Protein 2W57 (pdb70)

CATH classification: 1.10.10.10 (+1 more: 3.30.1490.190)

B-factor: mean 30.3, std 8.87, range [10.89, 87.66]

InterPro domains:
  IPR002481 Ferric-uptake regulator [PF01475] (11-130)
  IPR002481 Ferric-uptake regulator [PTHR33202] (2-142)
  IPR002481 Ferric-uptake regulator [cd07153] (18-133)
  IPR036388 Winged helix-like DNA-binding domain superfamily [G3DSA:1.10.10.10] (1-83)
  IPR036390 Winged helix DNA-binding domain superfamily [SSF46785] (5-134)
  IPR043135 Ferric-uptake regulator, C-terminal domain [G3DSA:3.30.1490.190] (86-134)

Solvent-accessible surface area: 14225 Å² total; per-residue (Å²): 144,40,53,93,49,0,112,113,29,73,26,157,44,43,111,41,23,37,55,0,4,98,2,4,88,51,120,120,1,93,26,4,2,0,68,53,0,67,116,69,2,80,127,96,62,42,157,21,36,60,82,34,0,71,118,0,0,63,46,0,46,127,33,46,21,4,54,63,25,65,12,85,68,66,84,15,4,0,11,60,51,92,182,148,88,37,3,6,0,11,6,71,82,76,59,88,30,30,63,18,66,20,119,64,1,40,95,52,1,126,81,5,2,74,148,68,146,12,126,49,73,63,24,25,2,16,0,7,0,113,69,148,31,65,84,44,0,118,112,28,69,30,169,49,47,125,39,26,35,49,0,4,86,1,5,88,61,116,129,6,95,31,10,3,2,67,64,0,64,130,53,0,82,123,99,61,44,173,19,38,66,78,33,0,94,124,0,1,68,51,0,34,129,36,46,25,3,54,57,10,57,14,77,86,69,99,22,6,3,12,49,49,100,185,142,78,29,2,6,0,10,5,79,78,86,37,109,23,48,71,11,78,16,127,67,0,35,90,66,2,136,73,10,2,64,143,78,123,3,138,55,66,59,39,20,0,18,0,8,0,121,70

Secondary structure (DSSP, 8-state):
-HHHHHHHTTPPP-HHHHHHHHHHTSGGGSSEEHHHHHHHHHHTT----HHHHHHHHHHHHHTTSEEEEE-GGG-EEEEE--SS--EEEEETTT--EEEE--HHHHHHHHHHHHHTT-EEEEEEEEEEEE-/-HHHHHHHTT----HHHHHHHHHHTSGGGSSEEHHHHHHHHHHTT----HHHHHHHHHHHHHTTSEEEEEETTTEEEEEE--SS--EEEEETTT--EEEE--HHHHHHHHHHHHHTT-EEEEEEEEEEEE-

Radius of gyration: 20.44 Å; Cα contacts (8 Å, |Δi|>4): 378; chains: 2; bounding box: 47×42×58 Å

Structure (mmCIF, N/CA/C/O backbone):
data_2W57
#
_entry.id   2W57
#
_cell.length_a   88.880
_cell.length_b   88.880
_cell.length_c   85.070
_cell.angle_alpha   90.00
_cell.angle_beta   90.00
_cell.angle_gamma   90.00
#
_symmetry.space_group_name_H-M   'P 43 21 2'
#
loop_
_entity.id
_entity.type
_entity.pdbx_description
1 polymer 'FERRIC UPTAKE REGULATION PROTEIN'
2 non-polymer 'ZINC ION'
3 water water
#
loop_
_atom_site.group_PDB
_atom_site.id
_atom_site.type_symbol
_atom_site.label_atom_id
_atom_site.label_alt_id
_atom_site.label_comp_id
_atom_site.label_asym_id
_atom_site.label_entity_id
_atom_site.label_seq_id
_atom_site.pdbx_PDB_ins_code
_atom_site.Cartn_x
_atom_site.Cartn_y
_atom_site.Cartn_z
_atom_site.occupancy
_atom_site.B_iso_or_equiv
_atom_site.auth_seq_id
_atom_site.auth_comp_id
_atom_site.auth_asym_id
_atom_site.auth_atom_id
_atom_site.pdbx_PDB_model_num
ATOM 1 N N . ASP A 1 3 ? -30.609 -12.345 -18.542 1.00 43.16 3 ASP A N 1
ATOM 2 C CA . ASP A 1 3 ? -32.072 -12.209 -18.276 1.00 43.31 3 ASP A CA 1
ATOM 3 C C . ASP A 1 3 ? -32.365 -11.805 -16.827 1.00 42.74 3 ASP A C 1
ATOM 4 O O . ASP A 1 3 ? -31.717 -12.298 -15.898 1.00 42.94 3 ASP A O 1
ATOM 9 N N . ASN A 1 4 ? -33.352 -10.924 -16.645 1.00 41.96 4 ASN A N 1
ATOM 10 C CA . ASN A 1 4 ? -33.796 -10.487 -15.314 1.00 41.07 4 ASN A CA 1
ATOM 11 C C . ASN A 1 4 ? -34.565 -11.543 -14.503 1.00 41.06 4 ASN A C 1
ATOM 12 O O . ASN A 1 4 ? -34.621 -11.457 -13.269 1.00 41.38 4 ASN A O 1
ATOM 17 N N . ASN A 1 5 ? -35.168 -12.518 -15.188 1.00 40.46 5 ASN A N 1
ATOM 18 C CA . ASN A 1 5 ? -35.775 -13.667 -14.522 1.00 40.07 5 ASN A CA 1
ATOM 19 C C . ASN A 1 5 ? -34.721 -14.553 -13.887 1.00 39.96 5 ASN A C 1
ATOM 20 O O . ASN A 1 5 ? -34.877 -15.010 -12.762 1.00 40.07 5 ASN A O 1
ATOM 25 N N . GLN A 1 6 ? -33.644 -14.797 -14.624 1.00 39.85 6 GLN A N 1
ATOM 26 C CA . GLN A 1 6 ? -32.591 -15.688 -14.168 1.00 39.70 6 GLN A CA 1
ATOM 27 C C . GLN A 1 6 ? -31.896 -15.138 -12.920 1.00 39.28 6 GLN A C 1
ATOM 28 O O . GLN A 1 6 ? -31.688 -15.866 -11.942 1.00 39.55 6 GLN A O 1
ATOM 34 N N . ALA A 1 7 ? -31.554 -13.851 -12.955 1.00 38.33 7 ALA A N 1
ATOM 35 C CA . ALA A 1 7 ? -30.950 -13.177 -11.813 1.00 37.13 7 ALA A CA 1
ATOM 36 C C . ALA A 1 7 ? -31.792 -13.341 -10.548 1.00 36.62 7 ALA A C 1
ATOM 37 O O . ALA A 1 7 ? -31.248 -13.670 -9.492 1.00 36.41 7 ALA A O 1
ATOM 39 N N . LEU A 1 8 ? -33.110 -13.134 -10.660 1.00 35.80 8 LEU A N 1
ATOM 40 C CA . LEU A 1 8 ? -34.014 -13.308 -9.513 1.00 35.13 8 LEU A CA 1
ATOM 41 C C . LEU A 1 8 ? -33.994 -14.742 -9.014 1.00 34.95 8 LEU A C 1
ATOM 42 O O . LEU A 1 8 ? -33.792 -14.981 -7.822 1.00 34.72 8 LEU A O 1
ATOM 47 N N . LYS A 1 9 ? -34.195 -15.687 -9.930 1.00 34.82 9 LYS A N 1
ATOM 48 C CA . LYS A 1 9 ? -34.249 -17.104 -9.578 1.00 34.85 9 LYS A CA 1
ATOM 49 C C . LYS A 1 9 ? -32.913 -17.568 -9.017 1.00 34.74 9 LYS A C 1
ATOM 50 O O . LYS A 1 9 ? -32.872 -18.336 -8.052 1.00 34.71 9 LYS A O 1
ATOM 56 N N . ASP A 1 10 ? -31.823 -17.064 -9.593 1.00 34.42 10 ASP A N 1
ATOM 57 C CA . ASP A 1 10 ? -30.489 -17.439 -9.144 1.00 34.08 10 ASP A CA 1
ATOM 58 C C . ASP A 1 10 ? -30.092 -16.852 -7.791 1.00 33.64 10 ASP A C 1
ATOM 59 O O . ASP A 1 10 ? -29.082 -17.252 -7.222 1.00 33.95 10 ASP A O 1
ATOM 64 N N . ALA A 1 11 ? -30.895 -15.922 -7.276 1.00 32.90 11 ALA A N 1
ATOM 65 C CA . ALA A 1 11 ? -30.710 -15.391 -5.927 1.00 31.90 11 ALA A CA 1
ATOM 66 C C . ALA A 1 11 ? -31.670 -16.050 -4.926 1.00 31.34 11 ALA A C 1
ATOM 67 O O . ALA A 1 11 ? -31.798 -15.607 -3.780 1.00 31.08 11 ALA A O 1
ATOM 69 N N . GLY A 1 12 ? -32.338 -17.116 -5.359 1.00 30.89 12 GLY A N 1
ATOM 70 C CA . GLY A 1 12 ? -33.284 -17.838 -4.500 1.00 30.40 12 GLY A CA 1
ATOM 71 C C . GLY A 1 12 ? -34.631 -17.142 -4.398 1.00 30.24 12 GLY A C 1
ATOM 72 O O . GLY A 1 12 ? -35.490 -17.534 -3.603 1.00 30.42 12 GLY A O 1
ATOM 73 N N . LEU A 1 13 ? -34.822 -16.104 -5.208 1.00 29.80 13 LEU A N 1
ATOM 74 C CA . LEU A 1 13 ? -36.028 -15.301 -5.143 1.00 29.32 13 LEU A CA 1
ATOM 75 C C . LEU A 1 13 ? -36.990 -15.640 -6.253 1.00 28.94 13 LEU A C 1
ATOM 76 O O . LEU A 1 13 ? -36.641 -15.548 -7.423 1.00 29.00 13 LEU A O 1
ATOM 81 N N . LYS A 1 14 ? -38.206 -16.018 -5.869 1.00 28.62 14 LYS A N 1
ATOM 82 C CA . LYS A 1 14 ? -39.316 -16.228 -6.806 1.00 28.73 14 LYS A CA 1
ATOM 83 C C . LYS A 1 14 ? -39.541 -15.001 -7.701 1.00 27.16 14 LYS A C 1
ATOM 84 O O . LYS A 1 14 ? -39.433 -13.860 -7.241 1.00 26.83 14 LYS A O 1
A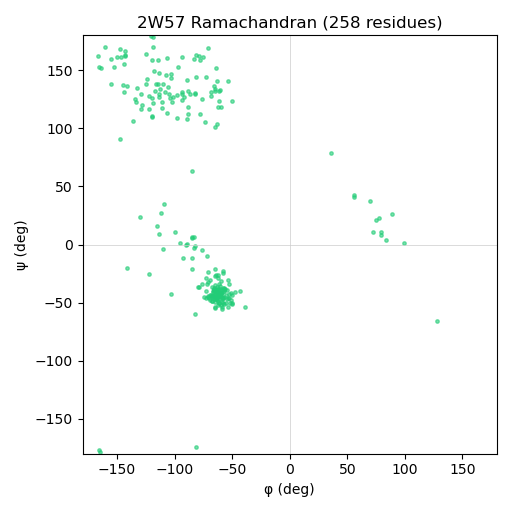TOM 90 N N . VAL A 1 15 ? -39.838 -15.241 -8.975 1.00 26.18 15 VAL A N 1
ATOM 91 C CA . VAL A 1 15 ? -40.114 -14.156 -9.929 1.00 25.12 15 VAL A CA 1
ATOM 92 C C . VAL A 1 15 ? -41.522 -13.568 -9.730 1.00 25.08 15 VAL A C 1
ATOM 93 O O . VAL A 1 15 ? -42.513 -14.305 -9.726 1.00 24.79 15 VAL A O 1
ATOM 97 N N . THR A 1 16 ? -41.594 -12.246 -9.533 1.00 24.56 16 THR A N 1
ATOM 98 C CA . THR A 1 16 ? -42.865 -11.518 -9.395 1.00 23.87 16 THR A CA 1
ATOM 99 C C . THR A 1 16 ? -42.682 -10.170 -10.074 1.00 23.24 16 THR A C 1
ATOM 100 O O . THR A 1 16 ? -41.553 -9.742 -10.298 1.00 23.65 16 THR A O 1
ATOM 104 N N . LEU A 1 17 ? -43.778 -9.485 -10.384 1.00 22.46 17 LEU A N 1
ATOM 105 C CA . LEU A 1 17 ? -43.709 -8.305 -11.258 1.00 21.04 17 LEU A CA 1
ATOM 106 C C . LEU A 1 17 ? -43.122 -7.082 -10.580 1.00 20.30 17 LEU A C 1
ATOM 107 O O . LEU A 1 17 ? -42.315 -6.382 -11.208 1.00 20.35 17 LEU A O 1
ATOM 112 N N . PRO A 1 18 ? -43.546 -6.782 -9.325 1.00 19.13 18 PRO A N 1
ATOM 113 C CA . PRO A 1 18 ? -42.850 -5.741 -8.561 1.00 18.73 18 PRO A CA 1
ATOM 114 C C . PRO A 1 18 ? -41.344 -5.973 -8.487 1.00 18.86 18 PRO A C 1
ATOM 115 O O . PRO A 1 18 ? -40.562 -5.033 -8.669 1.00 19.05 18 PRO A O 1
ATOM 119 N N . ARG A 1 19 ? -40.935 -7.217 -8.253 1.00 18.85 19 ARG A N 1
ATOM 120 C CA . ARG A 1 19 ? -39.520 -7.541 -8.200 1.00 18.78 19 ARG A CA 1
ATOM 121 C C .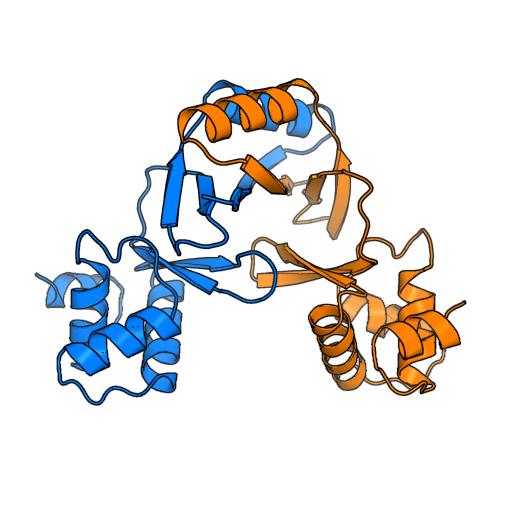 ARG A 1 19 ? -38.800 -7.195 -9.502 1.00 18.90 19 ARG A C 1
ATOM 122 O O . ARG A 1 19 ? -37.747 -6.566 -9.470 1.00 19.15 19 ARG A O 1
ATOM 130 N N . LEU A 1 20 ? -39.377 -7.586 -10.638 1.00 18.90 20 LEU A N 1
ATOM 131 C CA . LEU A 1 20 ? -38.796 -7.297 -11.965 1.00 19.13 20 LEU A CA 1
ATOM 132 C C . LEU A 1 20 ? -38.666 -5.803 -12.256 1.00 19.61 20 LEU A C 1
ATOM 133 O O . LEU A 1 20 ? -37.634 -5.342 -12.751 1.00 19.58 20 LEU A O 1
ATOM 138 N N . LYS A 1 21 ? -39.728 -5.070 -11.937 1.00 20.32 21 LYS A N 1
ATOM 139 C CA . LYS A 1 21 ? -39.855 -3.653 -12.224 1.00 21.09 21 LYS A CA 1
ATOM 140 C C . LYS A 1 21 ? -38.948 -2.808 -11.362 1.00 21.22 21 LYS A C 1
ATOM 141 O O . LYS A 1 21 ? -38.488 -1.749 -11.790 1.00 21.71 21 LYS A O 1
ATOM 147 N N . ILE A 1 22 ? -38.706 -3.266 -10.140 1.00 21.27 22 ILE A N 1
ATOM 148 C CA . ILE A 1 22 ? -37.812 -2.566 -9.240 1.00 21.01 22 ILE A CA 1
ATOM 149 C C . ILE A 1 22 ? -36.380 -2.889 -9.625 1.00 21.80 22 ILE A C 1
ATOM 150 O O . ILE A 1 22 ? -35.517 -2.024 -9.542 1.00 22.38 22 ILE A O 1
ATOM 155 N N . LEU A 1 23 ? -36.124 -4.122 -10.057 1.00 22.22 23 LEU A N 1
ATOM 156 C CA . LEU A 1 23 ? -34.778 -4.492 -10.489 1.00 23.20 23 LEU A CA 1
ATOM 157 C C . LEU A 1 23 ? -34.396 -3.748 -11.775 1.00 23.50 23 LEU A C 1
ATOM 158 O O . LEU A 1 23 ? -33.315 -3.167 -11.865 1.00 23.57 23 LEU A O 1
ATOM 163 N N . GLU A 1 24 ? -35.290 -3.776 -12.760 1.00 24.03 24 GLU A N 1
ATOM 164 C CA . GLU A 1 24 ? -35.190 -2.938 -13.947 1.00 25.03 24 GLU A CA 1
ATOM 165 C C . GLU A 1 24 ? -34.692 -1.531 -13.582 1.00 24.86 24 GLU A C 1
ATOM 166 O O . GLU A 1 24 ? -33.699 -1.054 -14.130 1.00 24.92 24 GLU A O 1
ATOM 172 N N . VAL A 1 25 ? -35.364 -0.874 -12.639 1.00 24.47 25 VAL A N 1
ATOM 173 C CA . VAL A 1 25 ? -34.967 0.475 -12.267 1.00 24.40 25 VAL A CA 1
ATOM 174 C C . VAL A 1 25 ? -33.557 0.502 -11.725 1.00 24.61 25 VAL A C 1
ATOM 175 O O . VAL A 1 25 ? -32.764 1.366 -12.114 1.00 25.25 25 VAL A O 1
ATOM 179 N N . LEU A 1 26 ? -33.238 -0.453 -10.853 1.00 24.59 26 LEU A N 1
ATOM 180 C CA . LEU A 1 26 ? -31.924 -0.509 -10.213 1.00 24.69 26 LEU A CA 1
ATOM 181 C C . LEU A 1 26 ? -30.774 -0.605 -11.211 1.00 25.55 26 LEU A C 1
ATOM 182 O O . LEU A 1 26 ? -29.655 -0.178 -10.917 1.00 25.42 26 LEU A O 1
ATOM 187 N N . GLN A 1 27 ? -31.076 -1.129 -12.398 1.00 26.62 27 GLN A N 1
ATOM 188 C CA . GLN A 1 27 ? -30.091 -1.311 -13.466 1.00 27.97 27 GLN A CA 1
ATOM 189 C C . GLN A 1 27 ? -29.844 -0.091 -14.351 1.00 28.87 27 GLN A C 1
ATOM 190 O O . GLN A 1 27 ? -28.896 -0.093 -15.125 1.00 28.88 27 GLN A O 1
ATOM 196 N N . GLN A 1 28 ? -30.691 0.931 -14.245 1.00 30.39 28 GLN A N 1
ATOM 197 C CA . GLN A 1 28 ? -30.555 2.137 -15.064 1.00 32.03 28 GLN A CA 1
ATOM 198 C C . GLN A 1 28 ? -29.298 2.911 -14.643 1.00 32.71 28 GLN A C 1
ATOM 199 O O . GLN A 1 28 ? -29.074 3.126 -13.455 1.00 32.66 28 GLN A O 1
ATOM 205 N N . PRO A 1 29 ? -28.457 3.304 -15.622 1.00 33.64 29 PRO A N 1
ATOM 206 C CA . PRO A 1 29 ? -27.160 3.947 -15.363 1.00 34.33 29 PRO A CA 1
ATOM 207 C C . PRO A 1 29 ? -27.198 5.021 -14.270 1.00 35.22 29 PRO A C 1
ATOM 208 O O . PRO A 1 29 ? -26.277 5.111 -13.452 1.00 35.41 29 PRO A O 1
ATOM 212 N N . GLU A 1 30 ? -28.270 5.813 -14.258 1.00 36.11 30 GLU A N 1
ATOM 213 C CA . GLU A 1 30 ? -28.411 6.968 -13.358 1.00 36.86 30 GLU A CA 1
ATOM 214 C C . GLU A 1 30 ? -29.056 6.634 -12.016 1.00 36.87 30 GLU A C 1
ATOM 215 O O . GLU A 1 30 ? -29.264 7.529 -11.192 1.00 37.47 30 GLU A O 1
ATOM 221 N N . CYS A 1 31 ? -29.394 5.361 -11.812 1.00 36.59 31 CYS A N 1
ATOM 222 C CA . CYS A 1 31 ? -29.973 4.893 -10.549 1.00 36.18 31 CYS A CA 1
ATOM 223 C C . CYS A 1 31 ? -28.990 3.982 -9.823 1.00 35.56 31 CYS A C 1
ATOM 224 O O . CYS A 1 31 ? -29.390 3.108 -9.038 1.00 35.89 31 CYS A O 1
ATOM 227 N N . GLN A 1 32 ? -27.703 4.198 -10.071 1.00 34.51 32 GLN A N 1
ATOM 228 C CA . GLN A 1 32 ? -26.668 3.365 -9.479 1.00 33.71 32 GLN A CA 1
ATOM 229 C C . GLN A 1 32 ? -26.600 3.396 -7.945 1.00 32.65 32 GLN A C 1
ATOM 230 O O . GLN A 1 32 ? -26.154 2.416 -7.337 1.00 32.74 32 GLN A O 1
ATOM 236 N N . HIS A 1 33 ? -27.012 4.521 -7.343 1.00 30.76 33 HIS A N 1
ATOM 237 C CA . HIS A 1 33 ? -27.138 4.683 -5.892 1.00 29.05 33 HIS A CA 1
ATOM 238 C C . HIS A 1 33 ? -28.488 5.328 -5.632 1.00 28.54 33 HIS A C 1
ATOM 239 O O . HIS A 1 33 ? -28.751 6.410 -6.135 1.00 29.15 33 HIS A O 1
ATOM 246 N N . ILE A 1 34 ? -29.355 4.700 -4.850 1.00 27.05 34 ILE A N 1
ATOM 247 C CA . ILE A 1 34 ? -30.736 5.175 -4.805 1.00 25.55 34 ILE A CA 1
ATOM 248 C C . ILE A 1 34 ? -31.440 4.810 -3.501 1.00 24.93 34 ILE A C 1
ATOM 249 O O . ILE A 1 34 ? -31.274 3.711 -2.988 1.00 24.54 34 ILE A O 1
ATOM 254 N N . SER A 1 35 ? -32.208 5.749 -2.962 1.00 23.96 35 SER A N 1
ATOM 255 C CA . SER A 1 35 ? -33.009 5.481 -1.784 1.00 23.12 35 SER A CA 1
ATOM 256 C C . SER A 1 35 ? -34.308 4.824 -2.201 1.00 23.14 35 SER A C 1
ATOM 257 O O . SER A 1 35 ? -34.714 4.930 -3.360 1.00 23.44 35 SER A O 1
ATOM 260 N N . ALA A 1 36 ? -34.959 4.150 -1.258 1.00 23.18 36 ALA A N 1
ATOM 261 C CA . ALA A 1 36 ? -36.307 3.618 -1.471 1.00 23.55 36 ALA A CA 1
ATOM 262 C C . ALA A 1 36 ? -37.316 4.680 -1.962 1.00 23.59 36 ALA A C 1
ATOM 263 O O . ALA A 1 36 ? -38.208 4.371 -2.740 1.00 23.32 36 ALA A O 1
ATOM 265 N N . GLU A 1 37 ? -37.159 5.923 -1.511 1.00 24.33 37 GLU A N 1
ATOM 266 C CA . GLU A 1 37 ? -38.083 7.007 -1.866 1.00 25.27 37 GLU A CA 1
ATOM 267 C C . GLU A 1 37 ? -37.869 7.417 -3.308 1.00 25.19 37 GLU A C 1
ATOM 268 O O . GLU A 1 37 ? -38.819 7.570 -4.075 1.00 25.08 37 GLU A O 1
ATOM 274 N N . GLU A 1 38 ? -36.603 7.573 -3.678 1.00 25.32 38 GLU A N 1
ATOM 275 C CA . GLU A 1 38 ? -36.258 8.019 -5.012 1.00 25.10 38 GLU A CA 1
ATOM 276 C C . GLU A 1 38 ? -36.707 6.952 -5.987 1.00 24.42 38 GLU A C 1
ATOM 277 O O . GLU A 1 38 ? -37.299 7.266 -7.023 1.00 24.61 38 GLU A O 1
ATOM 283 N N . LEU A 1 39 ? -36.454 5.696 -5.626 1.00 23.27 39 LEU A N 1
ATOM 284 C CA . LEU A 1 39 ? -36.860 4.546 -6.430 1.00 22.42 39 LEU A CA 1
ATOM 285 C C . LEU A 1 39 ? -38.391 4.475 -6.623 1.00 21.51 39 LEU A C 1
ATOM 286 O O . LEU A 1 39 ? -38.890 4.200 -7.721 1.00 20.90 39 LEU A O 1
ATOM 291 N N . TYR A 1 40 ? -39.122 4.724 -5.544 1.00 20.80 40 TYR A N 1
ATOM 292 C CA . TYR A 1 40 ? -40.576 4.845 -5.588 1.00 19.81 40 TYR A CA 1
ATOM 293 C C . TYR A 1 40 ? -40.997 5.955 -6.548 1.00 20.24 40 TYR A C 1
ATOM 294 O O . TYR A 1 40 ? -41.838 5.717 -7.420 1.00 20.26 40 TYR A O 1
ATOM 303 N N . LYS A 1 41 ? -40.412 7.151 -6.397 1.00 20.36 41 LYS A N 1
ATOM 304 C CA . LYS A 1 41 ? -40.722 8.295 -7.277 1.00 21.07 41 LYS A CA 1
ATOM 305 C C . LYS A 1 41 ? -40.465 8.041 -8.767 1.00 20.60 41 LYS A C 1
ATOM 306 O O . LYS A 1 41 ? -41.226 8.514 -9.608 1.00 20.91 41 LYS A O 1
ATOM 312 N N . LYS A 1 42 ? -39.396 7.310 -9.078 1.00 20.21 42 LYS A N 1
ATOM 313 C CA . LYS A 1 42 ? -39.056 6.924 -10.442 1.00 20.30 42 LYS A CA 1
ATOM 314 C C . LYS A 1 42 ? -40.183 6.064 -11.008 1.00 19.92 42 LYS A C 1
ATOM 315 O O . LYS A 1 42 ? -40.705 6.331 -12.085 1.00 19.89 42 LYS A O 1
ATOM 321 N N . LEU A 1 43 ? -40.575 5.055 -10.237 1.00 19.59 43 LEU A N 1
ATOM 322 C CA . LEU A 1 43 ? -41.669 4.166 -10.575 1.00 18.94 43 LEU A CA 1
ATOM 323 C C . LEU A 1 43 ? -42.974 4.915 -10.834 1.00 18.81 43 LEU A C 1
ATOM 324 O O . LEU A 1 43 ? -43.717 4.536 -11.751 1.00 18.56 43 LEU A O 1
ATOM 329 N N . ILE A 1 44 ? -43.245 5.972 -10.053 1.00 18.30 44 ILE A N 1
ATOM 330 C CA . ILE A 1 44 ? -44.437 6.801 -10.280 1.00 18.14 44 ILE A CA 1
ATOM 331 C C . ILE A 1 44 ? -44.370 7.459 -11.662 1.00 18.41 44 ILE A C 1
ATOM 332 O O . ILE A 1 44 ? -45.343 7.399 -12.428 1.00 18.76 44 ILE A O 1
ATOM 337 N N . ASP A 1 45 ? -43.218 8.060 -11.966 1.00 18.07 45 ASP A N 1
ATOM 338 C CA . ASP A 1 45 ? -42.941 8.699 -13.249 1.00 17.82 45 ASP A CA 1
ATOM 339 C C . ASP A 1 45 ? -42.986 7.702 -14.381 1.00 17.50 45 ASP A C 1
ATOM 340 O O . ASP A 1 45 ? -43.242 8.074 -15.515 1.00 17.59 45 ASP A O 1
ATOM 345 N N . LEU A 1 46 ? -42.727 6.435 -14.072 1.00 17.12 46 LEU A N 1
ATOM 346 C CA . LEU A 1 46 ? -42.798 5.375 -15.078 1.00 16.81 46 LEU A CA 1
ATOM 347 C C . LEU A 1 46 ? -44.227 4.819 -15.270 1.00 16.97 46 LEU A C 1
ATOM 348 O O . LEU A 1 46 ? -44.430 3.876 -16.016 1.00 17.18 46 LEU A O 1
ATOM 353 N N . GLY A 1 47 ? -45.213 5.421 -14.609 1.00 17.53 47 GLY A N 1
ATOM 354 C CA . GLY A 1 47 ? -46.612 5.005 -14.737 1.00 17.76 47 GLY A CA 1
ATOM 355 C C . GLY A 1 47 ? -47.031 3.833 -13.858 1.00 18.48 47 GLY A C 1
ATOM 356 O O . GLY A 1 47 ? -48.169 3.373 -13.954 1.00 19.20 47 GLY A O 1
ATOM 357 N N . GLU A 1 48 ? -46.132 3.339 -13.004 1.00 18.67 48 GLU A N 1
ATOM 358 C CA . GLU A 1 48 ? -46.437 2.227 -12.085 1.00 18.77 48 GLU A CA 1
ATOM 359 C C . GLU A 1 48 ? -47.237 2.658 -10.843 1.00 18.82 48 GLU A C 1
ATOM 360 O O . GLU A 1 48 ? -47.283 3.857 -10.509 1.00 18.39 48 GLU A O 1
ATOM 366 N N . GLU A 1 49 ? -47.856 1.672 -10.169 1.00 18.78 49 GLU A N 1
ATOM 367 C CA . GLU A 1 49 ? -48.627 1.881 -8.930 1.00 18.47 49 GLU A CA 1
ATOM 368 C C . GLU A 1 49 ? -47.998 1.225 -7.702 1.00 18.38 49 GLU A C 1
ATOM 369 O O . GLU A 1 49 ? -48.617 1.185 -6.641 1.00 19.06 49 GLU A O 1
ATOM 375 N N . ILE A 1 50 ? -46.780 0.717 -7.823 1.00 17.27 50 ILE A N 1
ATOM 376 C CA . ILE A 1 50 ? -46.126 0.089 -6.694 1.00 16.49 50 ILE A CA 1
ATOM 377 C C . ILE A 1 50 ? -45.923 1.118 -5.568 1.00 16.76 50 ILE A C 1
ATOM 378 O O . ILE A 1 50 ? -45.232 2.127 -5.758 1.00 17.49 50 ILE A O 1
ATOM 383 N N . GLY A 1 51 ? -46.533 0.872 -4.406 1.00 15.93 51 GLY A N 1
ATOM 384 C CA . GLY A 1 51 ? -46.401 1.766 -3.261 1.00 14.75 51 GLY A CA 1
ATOM 385 C C . GLY A 1 51 ? -45.009 1.688 -2.657 1.00 14.62 51 GLY A C 1
ATOM 386 O O . GLY A 1 51 ? -44.226 0.798 -3.004 1.00 14.38 51 GLY A O 1
ATOM 387 N N . LEU A 1 52 ? -44.696 2.620 -1.753 1.00 13.92 52 LEU A N 1
ATOM 388 C CA . LEU A 1 52 ? -43.353 2.716 -1.189 1.00 13.18 52 LEU A CA 1
ATOM 389 C C . LEU A 1 52 ? -43.055 1.560 -0.196 1.00 14.04 52 LEU A C 1
ATOM 390 O O . LEU A 1 52 ? -41.888 1.156 -0.030 1.00 14.37 52 LEU A O 1
ATOM 395 N N . ALA A 1 53 ? -44.101 1.036 0.461 1.00 13.98 53 ALA A N 1
ATOM 396 C CA . ALA A 1 53 ? -43.962 -0.116 1.350 1.00 13.54 53 ALA A CA 1
ATOM 397 C C . ALA A 1 53 ? -43.459 -1.350 0.579 1.00 13.92 53 ALA A C 1
ATOM 398 O O . ALA A 1 53 ? -42.574 -2.061 1.049 1.00 13.98 53 ALA A O 1
ATOM 400 N N . THR A 1 54 ? -43.990 -1.571 -0.624 1.00 14.52 54 THR A N 1
ATOM 401 C CA . THR A 1 54 ? -43.529 -2.665 -1.498 1.00 14.44 54 THR A CA 1
ATOM 402 C C . THR A 1 54 ? -42.071 -2.454 -1.879 1.00 14.91 54 THR A C 1
ATOM 403 O O . THR A 1 54 ? -41.261 -3.373 -1.764 1.00 15.05 54 THR A O 1
ATOM 407 N N . VAL A 1 55 ? -41.743 -1.232 -2.292 1.00 15.31 55 VAL A N 1
ATOM 408 C CA . VAL A 1 55 ? -40.369 -0.862 -2.624 1.00 15.83 55 VAL A CA 1
ATOM 409 C C . VAL A 1 55 ? -39.445 -1.233 -1.482 1.00 16.60 55 VAL A C 1
ATOM 410 O O . VAL A 1 55 ? -38.443 -1.932 -1.678 1.00 17.37 55 VAL A O 1
ATOM 414 N N . TYR A 1 56 ? -39.800 -0.828 -0.274 1.00 17.24 56 TYR A N 1
ATOM 415 C CA . TYR A 1 56 ? -39.033 -1.267 0.885 1.00 17.73 56 TYR A CA 1
ATOM 416 C C . TYR A 1 56 ? -38.974 -2.776 1.063 1.00 18.44 56 TYR A C 1
ATOM 417 O O . TYR A 1 56 ? -37.888 -3.323 1.283 1.00 18.54 56 TYR A O 1
ATOM 426 N N . ARG A 1 57 ? -40.130 -3.443 1.010 1.00 18.97 57 ARG A N 1
ATOM 427 C CA . ARG A 1 57 ? -40.173 -4.878 1.237 1.00 20.41 57 ARG A CA 1
ATOM 428 C C . ARG A 1 57 ? -39.243 -5.563 0.211 1.00 20.02 57 ARG A C 1
ATOM 429 O O . ARG A 1 57 ? -38.407 -6.397 0.589 1.00 19.73 57 ARG A O 1
ATOM 437 N N . VAL A 1 58 ? -39.344 -5.158 -1.066 1.00 19.85 58 VAL A N 1
ATOM 438 C CA . VAL A 1 58 ? -38.522 -5.736 -2.134 1.00 19.35 58 VAL A CA 1
ATOM 439 C C . VAL A 1 58 ? -37.019 -5.452 -1.954 1.00 19.98 58 VAL A C 1
ATOM 440 O O . VAL A 1 58 ? -36.195 -6.363 -2.083 1.00 19.88 58 VAL A O 1
ATOM 444 N N . LEU A 1 59 ? -36.665 -4.204 -1.654 1.00 20.28 59 LEU A N 1
ATOM 445 C CA . LEU A 1 59 ? -35.269 -3.856 -1.417 1.00 20.95 59 LEU A CA 1
ATOM 446 C C . LEU A 1 59 ? -34.645 -4.619 -0.244 1.00 21.94 59 LEU A C 1
ATOM 447 O O . LEU A 1 59 ? -33.483 -5.030 -0.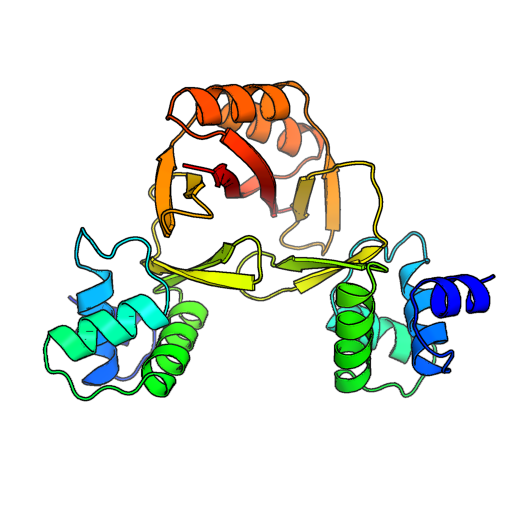330 1.00 22.19 59 LEU A O 1
ATOM 452 N N . ASN A 1 60 ? -35.405 -4.832 0.829 1.00 22.75 60 ASN A N 1
ATOM 453 C CA . ASN A 1 60 ? -34.971 -5.728 1.907 1.00 24.07 60 ASN A CA 1
ATOM 454 C C . ASN A 1 60 ? -34.689 -7.171 1.468 1.00 24.65 60 ASN A C 1
ATOM 455 O O . ASN A 1 60 ? -33.692 -7.779 1.902 1.00 25.11 60 ASN A O 1
ATOM 460 N N . GLN A 1 61 ? -35.595 -7.722 0.656 1.00 24.80 61 GLN A N 1
ATOM 461 C CA . GLN A 1 61 ? -35.474 -9.082 0.139 1.00 25.14 61 GLN A CA 1
ATOM 462 C C . GLN A 1 61 ? -34.244 -9.148 -0.770 1.00 24.45 61 GLN A C 1
ATOM 463 O O . GLN A 1 61 ? -33.493 -10.118 -0.738 1.00 24.78 61 GLN A O 1
ATOM 469 N N . PHE A 1 62 ? -34.028 -8.098 -1.558 1.00 23.70 62 PHE A N 1
ATOM 470 C CA . PHE A 1 62 ? -32.846 -8.005 -2.409 1.00 23.21 62 PHE A CA 1
ATOM 471 C C . PHE A 1 62 ? -31.573 -7.903 -1.568 1.00 23.55 62 PHE A C 1
ATOM 472 O O . PHE A 1 62 ? -30.536 -8.467 -1.929 1.00 23.35 62 PHE A O 1
ATOM 480 N N . ASP A 1 63 ? -31.657 -7.165 -0.459 1.00 24.11 63 ASP A N 1
ATOM 481 C CA . ASP A 1 63 ? -30.534 -7.027 0.477 1.00 24.66 63 ASP A CA 1
ATOM 482 C C . ASP A 1 63 ? -30.088 -8.404 1.015 1.00 24.94 63 ASP A C 1
ATOM 483 O O . ASP A 1 63 ? -28.922 -8.781 0.890 1.00 24.57 63 ASP A O 1
ATOM 488 N N . ASP A 1 64 ? -31.032 -9.158 1.570 1.00 25.16 64 ASP A N 1
ATOM 489 C CA . ASP A 1 64 ? -30.737 -10.479 2.098 1.00 25.76 64 ASP A CA 1
ATOM 490 C C . ASP A 1 64 ? -30.309 -11.487 1.032 1.00 25.53 64 ASP A C 1
ATOM 491 O O . ASP A 1 64 ? -29.474 -12.343 1.318 1.00 25.77 64 ASP A O 1
ATOM 496 N N . ALA A 1 65 ? -30.880 -11.395 -0.171 1.00 24.68 65 ALA A N 1
ATOM 497 C CA . ALA A 1 65 ? -30.517 -12.291 -1.276 1.00 24.18 65 ALA A CA 1
ATOM 498 C C . ALA A 1 65 ? -29.166 -11.944 -1.947 1.00 24.20 65 ALA A C 1
ATOM 499 O O . ALA A 1 65 ? -28.697 -12.666 -2.839 1.00 24.03 65 ALA A O 1
ATOM 501 N N . GLY A 1 66 ? -28.551 -10.841 -1.520 1.00 24.15 66 GLY A N 1
ATOM 502 C CA . GLY A 1 66 ? -27.273 -10.399 -2.084 1.00 24.44 66 GLY A CA 1
ATOM 503 C C . GLY A 1 66 ? -27.373 -9.683 -3.423 1.00 24.71 66 GLY A C 1
ATOM 504 O O . GLY A 1 66 ? -26.363 -9.450 -4.072 1.00 24.72 66 GLY A O 1
ATOM 505 N N . ILE A 1 67 ? -28.592 -9.340 -3.841 1.00 24.92 67 ILE A N 1
ATOM 506 C CA . ILE A 1 67 ? -28.811 -8.593 -5.080 1.00 24.99 67 ILE A CA 1
ATOM 507 C C . ILE A 1 67 ? -28.380 -7.128 -4.916 1.00 25.18 67 ILE A C 1
ATOM 508 O O . ILE A 1 67 ? -27.776 -6.538 -5.834 1.00 25.08 67 ILE A O 1
ATOM 513 N N . VAL A 1 68 ? -28.686 -6.550 -3.749 1.00 25.10 68 VAL A N 1
ATOM 514 C CA . VAL A 1 68 ? -28.311 -5.167 -3.453 1.00 25.25 68 VAL A CA 1
ATOM 515 C C . VAL A 1 68 ? -27.505 -5.052 -2.154 1.00 25.80 68 VAL A C 1
ATOM 516 O O . VAL A 1 68 ? -27.485 -5.978 -1.336 1.00 25.90 68 VAL A O 1
ATOM 520 N N . THR A 1 69 ? -26.842 -3.911 -1.985 1.00 26.36 69 THR A N 1
ATOM 521 C CA . THR A 1 69 ? -26.173 -3.549 -0.743 1.00 26.91 69 THR A CA 1
ATOM 522 C C . THR A 1 69 ? -26.857 -2.306 -0.203 1.00 27.37 69 THR A C 1
ATOM 523 O O . THR A 1 69 ? -27.082 -1.347 -0.956 1.00 27.64 69 THR A O 1
ATOM 527 N N . ARG A 1 70 ? -27.190 -2.319 1.090 1.00 27.74 70 ARG A N 1
ATOM 528 C CA . ARG A 1 70 ? -27.748 -1.139 1.749 1.00 27.79 70 ARG A CA 1
ATOM 529 C C . ARG A 1 70 ? -26.664 -0.312 2.421 1.00 28.08 70 ARG A C 1
ATOM 530 O O . ARG A 1 70 ? -25.865 -0.839 3.189 1.00 27.62 70 ARG A O 1
ATOM 538 N N . HIS A 1 71 ? -26.664 0.987 2.133 1.00 28.86 71 HIS A N 1
ATOM 539 C CA . HIS A 1 71 ? -25.826 1.946 2.850 1.00 29.90 71 HIS A CA 1
ATOM 540 C C . HIS A 1 71 ? -26.682 2.903 3.663 1.00 30.42 71 HIS A C 1
ATOM 541 O O . HIS A 1 71 ? -27.663 3.444 3.149 1.00 30.64 71 HIS A O 1
ATOM 548 N N . HIS A 1 72 ? -26.303 3.134 4.920 1.00 31.06 72 HIS A N 1
ATOM 549 C CA . HIS A 1 72 ? -27.002 4.110 5.763 1.00 31.48 72 HIS A CA 1
ATOM 550 C C . HIS A 1 72 ? -26.259 5.440 5.775 1.00 32.41 72 HIS A C 1
ATOM 551 O O . HIS A 1 72 ? -25.185 5.545 6.365 1.00 33.01 72 HIS A O 1
ATOM 558 N N . PHE A 1 73 ? -26.816 6.455 5.121 1.00 33.43 73 PHE A N 1
ATOM 559 C CA . PHE A 1 73 ? -26.137 7.751 5.000 1.00 34.25 73 PHE A CA 1
ATOM 560 C C . PHE A 1 73 ? -26.321 8.604 6.238 1.00 35.43 73 PHE A C 1
ATOM 561 O O . PHE A 1 73 ? -26.895 8.147 7.229 1.00 35.55 73 PHE A O 1
ATOM 569 N N . GLU A 1 74 ? -25.841 9.846 6.169 1.00 36.91 74 GLU A N 1
ATOM 570 C CA . GLU A 1 74 ? -25.872 10.761 7.308 1.00 38.49 74 GLU A CA 1
ATOM 571 C C . GLU A 1 74 ? -27.298 11.000 7.771 1.00 37.91 74 GLU A C 1
ATOM 572 O O . GLU A 1 74 ? -28.150 11.494 7.017 1.00 37.73 74 GLU A O 1
ATOM 578 N N . GLY A 1 75 ? -27.532 10.608 9.019 1.00 37.70 75 GLY A N 1
ATOM 579 C CA . GLY A 1 75 ? -28.832 10.730 9.673 1.00 37.21 75 GLY A CA 1
ATOM 580 C C . GLY A 1 75 ? -30.080 10.524 8.822 1.00 36.14 75 GLY A C 1
ATOM 581 O O . GLY A 1 75 ? -30.721 11.494 8.428 1.00 36.51 75 GLY A O 1
ATOM 582 N N . GLY A 1 76 ? -30.424 9.269 8.546 1.00 35.02 76 GLY A N 1
ATOM 583 C CA . GLY A 1 76 ? -31.737 8.949 8.003 1.00 33.87 76 GLY A CA 1
ATOM 584 C C . GLY A 1 76 ? -31.717 8.111 6.747 1.00 32.94 76 GLY A C 1
ATOM 585 O O . G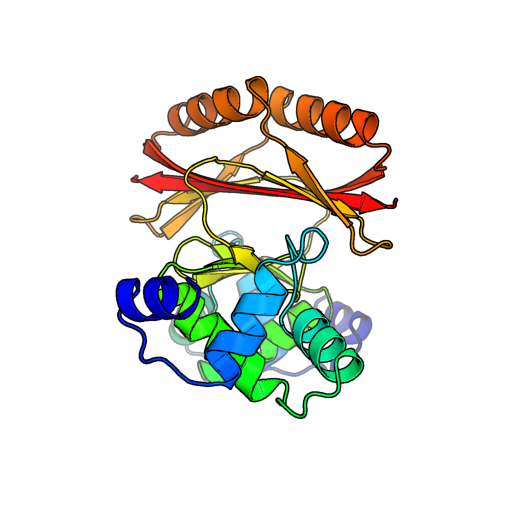LY A 1 76 ? -32.150 6.966 6.759 1.00 33.42 76 GLY A O 1
ATOM 586 N N . LYS A 1 77 ? -31.198 8.686 5.669 1.00 31.86 77 LYS A N 1
ATOM 587 C CA . LYS A 1 77 ? -31.236 8.083 4.341 1.00 30.93 77 LYS A CA 1
ATOM 588 C C . LYS A 1 77 ? -30.511 6.727 4.222 1.00 30.24 77 LYS A C 1
ATOM 589 O O . LYS A 1 77 ? -29.324 6.621 4.533 1.00 30.03 77 LYS A O 1
ATOM 595 N N . SER A 1 78 ? -31.250 5.704 3.782 1.00 29.13 78 SER A N 1
ATOM 596 C CA . SER A 1 78 ? -30.674 4.471 3.249 1.00 28.10 78 SER A CA 1
ATOM 597 C C . SER A 1 78 ? -30.670 4.566 1.740 1.00 27.51 78 SER A C 1
ATOM 598 O O . SER A 1 78 ? -31.695 4.867 1.134 1.00 27.29 78 SER A O 1
ATOM 601 N N . VAL A 1 79 ? -29.519 4.310 1.131 1.00 26.88 79 VAL A N 1
ATOM 602 C CA . VAL A 1 79 ? -29.427 4.191 -0.320 1.00 25.96 79 VAL A CA 1
ATOM 603 C C . VAL A 1 79 ? -28.975 2.783 -0.687 1.00 25.58 79 VAL A C 1
ATOM 604 O O . VAL A 1 79 ? -28.231 2.120 0.059 1.00 25.60 79 VAL A O 1
ATOM 608 N N . PHE A 1 80 ? -29.434 2.333 -1.843 1.00 25.00 80 PHE A N 1
ATOM 609 C CA . PHE A 1 80 ? -29.171 0.999 -2.311 1.00 24.58 80 PHE A CA 1
ATOM 610 C C . PHE A 1 80 ? -28.419 1.065 -3.637 1.00 25.17 80 PHE A C 1
ATOM 611 O O . PHE A 1 80 ? -28.450 2.075 -4.337 1.00 25.06 80 PHE A O 1
ATOM 619 N N . GLU A 1 81 ? -27.735 -0.021 -3.963 1.00 25.79 81 GLU A N 1
ATOM 620 C CA . GLU A 1 81 ? -27.016 -0.169 -5.216 1.00 26.62 81 GLU A CA 1
ATOM 621 C C . GLU A 1 81 ? -26.925 -1.665 -5.451 1.00 27.08 81 GLU A C 1
ATOM 622 O O . GLU A 1 81 ? -27.087 -2.440 -4.508 1.00 26.89 81 GLU A O 1
ATOM 628 N N . LEU A 1 82 ? -26.696 -2.063 -6.703 1.00 27.89 82 LEU A N 1
ATOM 629 C CA . LEU A 1 82 ? -26.492 -3.464 -7.037 1.00 28.89 82 LEU A CA 1
ATOM 630 C C . LEU A 1 82 ? -25.121 -3.858 -6.536 1.00 29.59 82 LEU A C 1
ATOM 631 O O . LEU A 1 82 ? -24.202 -3.043 -6.565 1.00 29.53 82 LEU A O 1
ATOM 636 N N . SER A 1 83 ? -24.988 -5.095 -6.062 1.00 30.63 83 SER A N 1
ATOM 637 C CA . SER A 1 83 ? -23.715 -5.601 -5.541 1.00 31.73 83 SER A CA 1
ATOM 638 C C . SER A 1 83 ? -22.621 -5.670 -6.605 1.00 32.87 83 SER A C 1
ATOM 639 O O . SER A 1 83 ? -22.910 -5.795 -7.792 1.00 33.12 83 SER A O 1
ATOM 642 N N . THR A 1 84 ? -21.371 -5.552 -6.160 1.00 34.51 84 THR A N 1
ATOM 643 C CA . THR A 1 84 ? -20.178 -5.868 -6.957 1.00 36.14 84 THR A CA 1
ATOM 644 C C . THR A 1 84 ? -19.051 -6.274 -6.008 1.00 36.88 84 THR A C 1
ATOM 645 O O . THR A 1 84 ? -19.030 -5.850 -4.858 1.00 36.88 84 THR A O 1
ATOM 649 N N 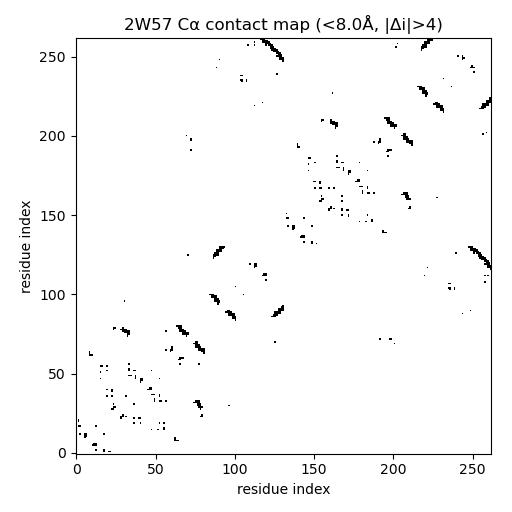. GLN A 1 85 ? -18.120 -7.096 -6.490 1.00 38.25 85 GLN A N 1
ATOM 650 C CA . GLN A 1 85 ? -16.877 -7.400 -5.766 1.00 39.31 85 GLN A CA 1
ATOM 651 C C . GLN A 1 85 ? -15.955 -6.169 -5.717 1.00 39.48 85 GLN A C 1
ATOM 652 O O . GLN A 1 85 ? -15.195 -5.992 -4.756 1.00 39.99 85 GLN A O 1
ATOM 658 N N . HIS A 1 86 ? -16.039 -5.321 -6.746 1.00 39.59 86 HIS A N 1
ATOM 659 C CA . HIS A 1 86 ? -15.256 -4.079 -6.832 1.00 39.71 86 HIS A CA 1
ATOM 660 C C . HIS A 1 86 ? -15.600 -3.081 -5.722 1.00 39.18 86 HIS A C 1
ATOM 661 O O . HIS A 1 86 ? -16.638 -2.401 -5.749 1.00 39.14 86 HIS A O 1
ATOM 668 N N . HIS A 1 87 ? -14.696 -3.017 -4.750 1.00 38.35 87 HIS A N 1
ATOM 669 C CA . HIS A 1 87 ? -14.802 -2.153 -3.589 1.00 37.49 87 HIS A CA 1
ATOM 670 C C . HIS A 1 87 ? -14.748 -0.676 -3.961 1.00 36.99 87 HIS A C 1
ATOM 671 O O . HIS A 1 87 ? -13.889 -0.256 -4.737 1.00 36.91 87 HIS A O 1
ATOM 678 N N . HIS A 1 88 ? -15.668 0.107 -3.397 1.00 36.32 88 HIS A N 1
ATOM 679 C CA . HIS A 1 88 ? -15.545 1.564 -3.423 1.00 35.51 88 HIS A CA 1
ATOM 680 C C . HIS A 1 88 ? -16.037 2.234 -2.117 1.00 35.16 88 HIS A C 1
ATOM 681 O O . HIS A 1 88 ? -16.661 1.602 -1.255 1.00 34.92 88 HIS A O 1
ATOM 688 N N . ASP A 1 89 ? -15.702 3.510 -1.974 1.00 34.39 89 ASP A N 1
ATOM 689 C CA . ASP A 1 89 ? -16.201 4.335 -0.891 1.00 33.81 89 ASP A CA 1
ATOM 690 C C . ASP A 1 89 ? -16.988 5.468 -1.510 1.00 33.58 89 ASP A C 1
ATOM 691 O O . ASP A 1 89 ? -17.092 5.538 -2.735 1.00 33.65 89 ASP A O 1
ATOM 696 N N . HIS A 1 90 ? -17.559 6.340 -0.686 1.00 33.11 90 HIS A N 1
ATOM 697 C CA . HIS A 1 90 ? -18.555 7.265 -1.203 1.00 33.09 90 HIS A CA 1
ATOM 698 C C . HIS A 1 90 ? -18.338 8.688 -0.777 1.00 33.16 90 HIS A C 1
ATOM 699 O O . HIS A 1 90 ? -18.057 8.979 0.376 1.00 32.95 90 HIS A O 1
ATOM 706 N N . LEU A 1 91 ? -18.467 9.570 -1.747 1.00 33.99 91 LEU A N 1
ATOM 707 C CA . LEU A 1 91 ? -18.447 10.990 -1.515 1.00 35.38 91 LEU A CA 1
ATOM 708 C C . LEU A 1 91 ? -19.852 11.449 -1.862 1.00 36.25 91 LEU A C 1
ATOM 709 O O . LEU A 1 91 ? -20.366 11.133 -2.927 1.00 36.50 91 LEU A O 1
ATOM 714 N N . VAL A 1 92 ? -20.493 12.159 -0.951 1.00 37.68 92 VAL A N 1
ATOM 715 C CA . VAL A 1 92 ? -21.902 12.462 -1.102 1.00 39.40 92 VAL A CA 1
ATOM 716 C C . VAL A 1 92 ? -22.112 13.969 -1.083 1.00 41.36 92 VAL A C 1
ATOM 717 O O . VAL A 1 92 ? -21.623 14.654 -0.172 1.00 41.54 92 VAL A O 1
ATOM 721 N N . CYS A 1 93 ? -22.810 14.486 -2.101 1.00 43.84 93 CYS A N 1
ATOM 722 C CA . CYS A 1 93 ? -23.210 15.898 -2.137 1.00 46.23 93 CYS A CA 1
ATOM 723 C C . CYS A 1 93 ? -24.465 16.039 -1.313 1.00 47.32 93 CYS A C 1
ATOM 724 O O . CYS A 1 93 ? -25.431 15.292 -1.498 1.00 47.46 93 CYS A O 1
ATOM 727 N N . LEU A 1 94 ? -24.447 17.023 -0.418 1.00 48.82 94 LEU A N 1
ATOM 728 C CA . LEU A 1 94 ? -25.554 17.268 0.497 1.00 50.07 94 LEU A CA 1
ATOM 729 C C . LEU A 1 94 ? -26.694 18.098 -0.124 1.00 50.71 94 LEU A C 1
ATOM 730 O O . LEU A 1 94 ? -27.662 18.460 0.565 1.00 51.17 94 LEU A O 1
ATOM 735 N N . ASP A 1 95 ? -26.599 18.368 -1.424 1.00 51.07 95 ASP A N 1
ATOM 736 C CA . ASP A 1 95 ? -27.517 19.306 -2.073 1.00 51.53 95 ASP A CA 1
ATOM 737 C C . ASP A 1 95 ? -27.959 18.892 -3.474 1.00 51.42 95 ASP A C 1
ATOM 738 O O . ASP A 1 95 ? -28.988 19.370 -3.961 1.00 51.78 95 ASP A O 1
ATOM 743 N N . CYS A 1 96 ? -27.198 18.004 -4.111 1.00 50.95 96 CYS A N 1
ATOM 744 C CA . CYS A 1 96 ? -27.475 17.611 -5.492 1.00 50.45 96 CYS A CA 1
ATOM 745 C C . CYS A 1 96 ? -27.972 16.184 -5.614 1.00 49.74 96 CYS A C 1
ATOM 746 O O . CYS A 1 96 ? -28.319 15.746 -6.708 1.00 49.86 96 CYS A O 1
ATOM 749 N N . GLY A 1 97 ? -28.018 15.468 -4.492 1.00 48.97 97 GLY A N 1
ATOM 750 C CA . GLY A 1 97 ? -28.336 14.036 -4.494 1.00 47.83 97 GLY A CA 1
ATOM 751 C C . GLY A 1 97 ? -27.390 13.249 -5.394 1.00 46.83 97 GLY A C 1
ATOM 752 O O . GLY A 1 97 ? -27.811 12.333 -6.119 1.00 46.81 97 GLY A O 1
ATOM 753 N N . GLU A 1 98 ? -26.111 13.622 -5.337 1.00 45.68 98 GLU A N 1
ATOM 754 C CA . GLU A 1 98 ? -25.071 13.076 -6.199 1.00 44.47 98 GLU A CA 1
ATOM 755 C C . GLU A 1 98 ? -24.065 12.264 -5.367 1.00 43.17 98 GLU A C 1
ATOM 756 O O . GLU A 1 98 ? -23.586 12.737 -4.336 1.00 43.08 98 GLU A O 1
ATOM 762 N N . VAL A 1 99 ? -23.779 11.035 -5.806 1.00 41.47 99 VAL A N 1
ATOM 763 C CA . VAL A 1 99 ? -22.880 10.121 -5.085 1.00 39.74 99 VAL A CA 1
ATOM 764 C C . VAL A 1 99 ? -21.673 9.738 -5.953 1.00 38.96 99 VAL A C 1
ATOM 765 O O . VAL A 1 99 ? -21.812 9.020 -6.935 1.00 38.73 99 VAL A O 1
ATOM 769 N N . ILE A 1 100 ? -20.490 10.218 -5.583 1.00 38.07 100 ILE A N 1
ATOM 770 C CA . ILE A 1 100 ? -19.268 9.835 -6.278 1.00 37.18 100 ILE A CA 1
ATOM 771 C C . ILE A 1 100 ? -18.595 8.636 -5.587 1.00 37.01 100 ILE A C 1
ATOM 772 O O . ILE A 1 100 ? -18.432 8.617 -4.362 1.00 36.80 100 ILE A O 1
ATOM 777 N N . GLU A 1 101 ? -18.229 7.636 -6.384 1.00 36.58 101 GLU A N 1
ATOM 778 C CA . GLU A 1 101 ? -17.475 6.488 -5.902 1.00 36.64 101 GLU A CA 1
ATOM 779 C C . GLU A 1 101 ? -15.998 6.797 -6.029 1.00 36.48 101 GLU A C 1
ATOM 780 O O . GLU A 1 101 ? -15.581 7.409 -7.010 1.00 36.65 101 GLU A O 1
ATOM 786 N N . PHE A 1 102 ? -15.206 6.376 -5.049 1.00 36.29 102 PHE A N 1
ATOM 787 C CA . PHE A 1 102 ? -13.753 6.470 -5.148 1.00 36.31 102 PHE A CA 1
ATOM 788 C C . PHE A 1 102 ? -13.096 5.305 -4.426 1.00 36.40 102 PHE A C 1
ATOM 789 O O . PHE A 1 102 ? -13.725 4.638 -3.604 1.00 35.99 102 PHE A O 1
ATOM 797 N N . SER A 1 103 ? -11.832 5.064 -4.753 1.00 36.89 103 SER A N 1
ATOM 798 C CA . SER A 1 103 ? -11.035 4.050 -4.080 1.00 37.58 103 SER A CA 1
ATOM 799 C C . SER A 1 103 ? -9.571 4.487 -4.034 1.00 37.47 103 SER A C 1
ATOM 800 O O . SER A 1 103 ? -8.802 4.208 -4.944 1.00 37.84 103 SER A O 1
ATOM 803 N N . ASP A 1 104 ? -9.206 5.176 -2.961 1.00 37.50 104 ASP A N 1
ATOM 804 C CA . ASP A 1 104 ? -7.878 5.725 -2.789 1.00 37.55 104 ASP A CA 1
ATOM 805 C C . ASP A 1 104 ? -6.943 4.689 -2.173 1.00 37.92 104 ASP A C 1
ATOM 806 O O . ASP A 1 104 ? -7.274 4.085 -1.152 1.00 38.22 104 ASP A O 1
ATOM 811 N N . ASP A 1 105 ? -5.776 4.496 -2.792 1.00 38.06 105 ASP A N 1
ATOM 812 C CA . ASP A 1 105 ? -4.757 3.541 -2.320 1.00 38.04 105 ASP A CA 1
ATOM 813 C C . ASP A 1 105 ? -4.148 3.921 -0.973 1.00 37.39 105 ASP A C 1
ATOM 814 O O . ASP A 1 105 ? -3.880 3.054 -0.134 1.00 37.13 105 ASP A O 1
ATOM 819 N N . VAL A 1 106 ? -3.908 5.215 -0.788 1.00 36.63 106 VAL A N 1
ATOM 820 C CA . VAL A 1 106 ? -3.245 5.702 0.415 1.00 36.28 106 VAL A CA 1
ATOM 821 C C . VAL A 1 106 ? -4.166 5.492 1.626 1.00 36.09 106 VAL A C 1
ATOM 822 O O . VAL A 1 106 ? -3.744 4.935 2.654 1.00 35.88 106 VAL A O 1
ATOM 826 N N . ILE A 1 107 ? -5.424 5.910 1.482 1.00 35.50 107 ILE A N 1
ATOM 827 C CA . ILE A 1 107 ? -6.436 5.659 2.499 1.00 35.00 107 ILE A CA 1
ATOM 828 C C . ILE A 1 107 ? -6.572 4.162 2.764 1.00 34.99 107 ILE A C 1
ATOM 829 O O . ILE A 1 107 ? -6.492 3.734 3.916 1.00 34.98 107 ILE A O 1
ATOM 834 N N . GLU A 1 108 ? -6.739 3.364 1.712 1.00 34.84 108 GLU A N 1
ATOM 835 C CA . GLU A 1 108 ? -6.836 1.918 1.896 1.00 35.10 108 GLU A CA 1
ATOM 836 C C . GLU A 1 108 ? -5.677 1.393 2.741 1.00 35.31 108 GLU A C 1
ATOM 837 O O . GLU A 1 108 ? -5.908 0.662 3.698 1.00 35.58 108 GLU A O 1
ATOM 843 N N . GLN A 1 109 ? -4.448 1.805 2.418 1.00 35.68 109 GLN A N 1
ATOM 844 C CA . GLN A 1 109 ? -3.247 1.379 3.163 1.00 35.82 109 GLN A CA 1
ATOM 845 C C . GLN A 1 109 ? -3.221 1.870 4.611 1.00 35.95 109 GLN A C 1
ATOM 846 O O . GLN A 1 109 ? -2.879 1.110 5.524 1.00 35.96 109 GLN A O 1
ATOM 852 N N . ARG A 1 110 ? -3.590 3.131 4.819 1.00 35.98 110 ARG A N 1
ATOM 853 C CA . ARG A 1 110 ? -3.569 3.720 6.157 1.00 36.24 110 ARG A CA 1
ATOM 854 C C . ARG A 1 110 ? -4.464 2.986 7.150 1.00 36.40 110 ARG A C 1
ATOM 855 O O . ARG A 1 110 ? -4.068 2.756 8.292 1.00 36.50 110 ARG A O 1
ATOM 863 N N . GLN A 1 111 ? -5.658 2.608 6.692 1.00 36.76 111 GLN A N 1
ATOM 864 C CA . GLN A 1 111 ? -6.627 1.833 7.477 1.00 36.73 111 GLN A CA 1
ATOM 865 C C . GLN A 1 111 ? -6.013 0.551 8.060 1.00 37.17 111 GLN A C 1
ATOM 866 O O . GLN A 1 111 ? -6.188 0.262 9.247 1.00 37.06 111 GLN A O 1
ATOM 872 N N . LYS A 1 112 ? -5.282 -0.190 7.221 1.00 37.77 112 LYS A N 1
ATOM 873 C CA . LYS A 1 112 ? -4.584 -1.428 7.615 1.00 38.18 112 LYS A CA 1
ATOM 874 C C . LYS A 1 112 ? -3.588 -1.180 8.744 1.00 38.45 112 LYS A C 1
ATOM 875 O O . LYS A 1 112 ? -3.443 -1.998 9.652 1.00 38.39 112 LYS A O 1
ATOM 881 N N . GLU A 1 113 ? -2.901 -0.044 8.671 1.00 38.94 113 GLU A N 1
ATOM 882 C CA . GLU A 1 113 ? -1.850 0.279 9.619 1.00 39.59 113 GLU A CA 1
ATOM 883 C C . GLU A 1 113 ? -2.393 0.795 10.941 1.00 39.60 113 GLU A C 1
ATOM 884 O O . GLU A 1 113 ? -1.823 0.499 11.993 1.00 39.63 113 GLU A O 1
ATOM 890 N N . ILE A 1 114 ? -3.481 1.568 10.884 1.00 39.47 114 ILE A N 1
ATOM 891 C CA . ILE A 1 114 ? -4.193 1.990 12.087 1.00 39.14 114 ILE A CA 1
ATOM 892 C C . ILE A 1 114 ? -4.847 0.767 12.732 1.00 39.40 114 ILE A C 1
ATOM 893 O O . ILE A 1 114 ? -4.755 0.583 13.949 1.00 39.37 114 ILE A O 1
ATOM 898 N N . ALA A 1 115 ? -5.481 -0.079 11.919 1.00 39.42 115 ALA A N 1
ATOM 899 C CA . ALA A 1 115 ? -6.034 -1.330 12.431 1.00 39.63 115 ALA A CA 1
ATOM 900 C C . ALA A 1 115 ? -4.974 -2.090 13.219 1.00 39.86 115 ALA A C 1
ATOM 901 O O . ALA A 1 115 ? -5.265 -2.612 14.291 1.00 40.02 115 ALA A O 1
ATOM 903 N N . ALA A 1 116 ? -3.745 -2.115 12.703 1.00 39.95 116 ALA A N 1
ATOM 904 C CA . ALA A 1 116 ? -2.652 -2.852 13.335 1.00 40.16 116 ALA A CA 1
ATOM 905 C C . ALA A 1 116 ? -1.907 -2.075 14.444 1.00 40.42 116 ALA A C 1
ATOM 906 O O . ALA A 1 116 ? -1.261 -2.674 15.300 1.00 40.62 116 ALA A O 1
ATOM 908 N N . LYS A 1 117 ? -2.002 -0.748 14.424 1.00 40.82 117 LYS A N 1
ATOM 909 C CA . LYS A 1 117 ? -1.497 0.116 15.504 1.00 41.08 117 LYS A CA 1
ATOM 910 C C . LYS A 1 117 ? -2.181 -0.225 16.845 1.00 41.56 117 LYS A C 1
ATOM 911 O O . LYS A 1 117 ? -1.544 -0.248 17.907 1.00 41.48 117 LYS A O 1
ATOM 917 N N . TYR A 1 118 ? -3.488 -0.459 16.779 1.00 41.84 118 TYR A N 1
ATOM 918 C CA . TYR A 1 118 ? -4.235 -1.089 17.855 1.00 42.11 118 TYR A CA 1
ATOM 919 C C . TYR A 1 118 ? -4.251 -2.583 17.505 1.00 42.86 118 TYR A C 1
ATOM 920 O O . TYR A 1 118 ? -3.952 -2.957 16.370 1.00 43.11 118 TYR A O 1
ATOM 929 N N . ASN A 1 119 ? -4.529 -3.456 18.459 1.00 43.46 119 ASN A N 1
ATOM 930 C CA . ASN A 1 119 ? -4.445 -4.870 18.134 1.00 43.91 119 ASN A CA 1
ATOM 931 C C . ASN A 1 119 ? -5.729 -5.368 17.505 1.00 44.20 119 ASN A C 1
ATOM 932 O O . ASN A 1 119 ? -6.414 -6.227 18.067 1.00 44.54 119 ASN A O 1
ATOM 937 N N . VAL A 1 120 ? -6.030 -4.809 16.328 1.00 44.12 120 VAL A N 1
ATOM 938 C CA . VAL A 1 120 ? -7.247 -5.099 15.580 1.00 44.08 120 VAL A CA 1
ATOM 939 C C . VAL A 1 120 ? -6.959 -5.691 14.198 1.00 44.35 120 VAL A C 1
ATOM 940 O O . VAL A 1 120 ? -6.220 -5.116 13.382 1.00 44.45 120 VAL A O 1
ATOM 944 N N . GLN A 1 121 ? -7.574 -6.844 13.951 1.00 44.30 121 GLN A N 1
ATOM 945 C CA . GLN A 1 121 ? -7.475 -7.545 12.690 1.00 44.25 121 GLN A CA 1
ATOM 946 C C . GLN A 1 121 ? -8.597 -7.012 11.802 1.00 43.77 121 GLN A C 1
ATOM 947 O O . GLN A 1 121 ? -9.767 -7.292 12.051 1.00 43.68 121 GLN A O 1
ATOM 953 N N . LEU A 1 122 ? -8.235 -6.219 10.791 1.00 43.25 122 LEU A N 1
ATOM 954 C CA . LEU A 1 122 ? -9.206 -5.554 9.914 1.00 42.67 122 LEU A CA 1
ATOM 955 C C . LEU A 1 122 ? -9.964 -6.533 9.017 1.00 42.41 122 LEU A C 1
ATOM 956 O O . LEU A 1 122 ? -9.352 -7.340 8.325 1.00 42.91 122 LEU A O 1
ATOM 961 N N . THR A 1 123 ? -11.292 -6.464 9.020 1.00 41.96 123 THR A N 1
ATOM 962 C CA . THR A 1 123 ? -12.101 -7.381 8.204 1.00 41.52 123 THR A CA 1
ATOM 963 C C . THR A 1 123 ? -13.005 -6.646 7.219 1.00 41.03 123 THR A C 1
ATOM 964 O O . THR A 1 123 ? -13.395 -7.195 6.192 1.00 41.35 123 THR A O 1
ATOM 968 N N . ASN A 1 124 ? -13.345 -5.408 7.546 1.00 40.37 124 ASN A N 1
ATOM 969 C CA . ASN A 1 124 ? -14.181 -4.583 6.693 1.00 39.66 124 ASN A CA 1
ATOM 970 C C . ASN A 1 124 ? -14.119 -3.137 7.180 1.00 38.75 124 ASN A C 1
ATOM 971 O O . ASN A 1 124 ? -13.705 -2.879 8.311 1.00 38.90 124 ASN A O 1
ATOM 976 N N . HIS A 1 125 ? -14.515 -2.199 6.323 1.00 37.30 125 HIS A N 1
ATOM 977 C CA . HIS A 1 125 ? -14.639 -0.794 6.702 1.00 35.69 125 HIS A CA 1
ATOM 978 C C . HIS A 1 125 ? -15.773 -0.118 5.928 1.00 34.87 125 HIS A C 1
ATOM 979 O O . HIS A 1 125 ? -16.320 -0.689 4.991 1.00 34.72 125 HIS A O 1
ATOM 986 N N . SER A 1 126 ? -16.150 1.086 6.334 1.00 33.95 126 SER A N 1
ATOM 987 C CA . SER A 1 126 ? -17.020 1.909 5.498 1.00 33.19 126 SER A CA 1
ATOM 988 C C . SER A 1 126 ? -16.631 3.362 5.655 1.00 32.09 126 SER A C 1
ATOM 989 O O . SER A 1 126 ? -16.358 3.813 6.767 1.00 31.67 126 SER A O 1
ATOM 992 N N . LEU A 1 127 ? -16.586 4.082 4.538 1.00 31.05 127 LEU A N 1
ATOM 993 C CA . LEU A 1 127 ? -16.157 5.486 4.538 1.00 30.50 127 LEU A CA 1
ATOM 994 C C . LEU A 1 127 ? -17.099 6.345 3.709 1.00 30.34 127 LEU A C 1
ATOM 995 O O . LEU A 1 127 ? -17.340 6.047 2.539 1.00 30.09 127 LEU A O 1
ATOM 1000 N N . TYR A 1 128 ? -17.628 7.398 4.340 1.00 30.33 128 TYR A N 1
ATOM 1001 C CA . TYR A 1 128 ? -18.575 8.317 3.712 1.00 30.66 128 TYR A CA 1
ATOM 1002 C C . TYR A 1 128 ? -18.106 9.747 3.896 1.00 31.02 128 TYR A C 1
ATOM 1003 O O . TYR A 1 128 ? -17.942 10.213 5.021 1.00 31.26 128 TYR A O 1
ATOM 1012 N N . LEU A 1 129 ? -17.877 10.438 2.789 1.00 31.23 129 LEU A N 1
ATOM 1013 C CA . LEU A 1 129 ? -17.513 11.842 2.841 1.00 31.66 129 LEU A CA 1
ATOM 1014 C C . LEU A 1 129 ? -18.727 12.650 2.422 1.00 32.27 129 LEU A C 1
ATOM 1015 O O . LEU A 1 129 ? -19.340 12.357 1.394 1.00 32.87 129 LEU A O 1
ATOM 1020 N N . TYR A 1 130 ? -19.101 13.646 3.211 1.00 32.86 130 TYR A N 1
ATOM 1021 C CA . TYR A 1 130 ? -20.247 14.477 2.847 1.00 34.12 130 TYR A CA 1
ATOM 1022 C C . TYR A 1 130 ? -19.811 15.922 2.606 1.00 35.70 130 TYR A C 1
ATOM 1023 O O . TYR A 1 130 ? -18.992 16.450 3.352 1.00 35.66 130 TYR A O 1
ATOM 1032 N N . GLY A 1 131 ? -20.350 16.552 1.561 1.00 37.84 131 GLY A N 1
ATOM 1033 C CA . GLY A 1 131 ? -20.069 17.968 1.285 1.00 40.53 131 GLY A CA 1
ATOM 1034 C C . GLY A 1 131 ? -21.061 18.690 0.379 1.00 42.65 131 GLY A C 1
ATOM 1035 O O . GLY A 1 131 ? -21.933 18.051 -0.228 1.00 43.02 131 GLY A O 1
ATOM 1036 N N . LYS A 1 132 ? -20.928 20.021 0.288 1.00 44.49 132 LYS A N 1
ATOM 1037 C CA . LYS A 1 132 ? -21.765 20.856 -0.602 1.00 46.59 132 LYS A CA 1
ATOM 1038 C C . LYS A 1 132 ? -21.231 20.856 -2.037 1.00 47.50 132 LYS A C 1
ATOM 1039 O O . LYS A 1 132 ? -20.041 21.100 -2.266 1.00 47.99 132 LYS A O 1
ATOM 1045 N N . CYS A 1 133 ? -22.114 20.580 -2.994 1.00 48.45 133 CYS A N 1
ATOM 1046 C CA . CYS A 1 133 ? -21.780 20.683 -4.415 1.00 49.28 133 CYS A CA 1
ATOM 1047 C C . CYS A 1 133 ? -22.620 21.778 -5.062 1.00 49.43 133 CYS A C 1
ATOM 1048 O O . CYS A 1 133 ? -22.185 22.415 -6.024 1.00 49.92 133 CYS A O 1
ATOM 1051 N N . ASP B 1 3 ? -26.451 22.787 30.910 1.00 44.71 3 ASP B N 1
ATOM 1052 C CA . ASP B 1 3 ? -27.710 22.409 31.617 1.00 44.85 3 ASP B CA 1
ATOM 1053 C C . ASP B 1 3 ? -28.589 21.510 30.739 1.00 44.42 3 ASP B C 1
ATOM 1054 O O . ASP B 1 3 ? -28.850 21.818 29.568 1.00 44.48 3 ASP B O 1
ATOM 1059 N N . ASN B 1 4 ? -29.045 20.401 31.322 1.00 43.73 4 ASN B N 1
ATOM 1060 C CA . ASN B 1 4 ? -29.884 19.427 30.618 1.00 42.81 4 ASN B CA 1
ATOM 1061 C C . ASN B 1 4 ? -31.307 19.894 30.311 1.00 42.74 4 ASN B C 1
ATOM 1062 O O . ASN B 1 4 ? -31.794 19.676 29.203 1.00 42.39 4 ASN B O 1
ATOM 1067 N N . ASN B 1 5 ? -31.968 20.518 31.292 1.00 42.66 5 ASN B N 1
ATOM 1068 C CA . ASN B 1 5 ? -33.301 21.084 31.085 1.00 42.36 5 ASN B CA 1
ATOM 1069 C C . ASN B 1 5 ? -33.273 22.030 29.905 1.00 42.09 5 ASN B C 1
ATOM 1070 O O . ASN B 1 5 ? -34.124 21.960 29.018 1.00 42.10 5 ASN B O 1
ATOM 1075 N N . GLN B 1 6 ? -32.261 22.893 29.895 1.00 41.86 6 GLN B N 1
ATOM 1076 C CA . GLN B 1 6 ? -32.066 23.875 28.837 1.00 41.56 6 GLN B CA 1
ATOM 1077 C C . GLN B 1 6 ? -31.759 23.246 27.470 1.00 41.15 6 GLN B C 1
ATOM 1078 O O . GLN B 1 6 ? -32.397 23.597 26.478 1.00 41.00 6 GLN B O 1
ATOM 1084 N N . ALA B 1 7 ? -30.795 22.322 27.426 1.00 40.63 7 ALA B N 1
ATOM 1085 C CA . ALA B 1 7 ? -30.450 21.587 26.196 1.00 40.07 7 ALA B CA 1
ATOM 1086 C C . ALA B 1 7 ? -31.676 20.971 25.515 1.00 39.78 7 ALA B C 1
ATOM 1087 O O . ALA B 1 7 ? -31.824 21.039 24.297 1.00 39.77 7 ALA B O 1
ATOM 1089 N N . LEU B 1 8 ? -32.548 20.372 26.321 1.00 39.33 8 LEU B N 1
ATOM 1090 C CA . LEU B 1 8 ? -33.801 19.805 25.848 1.00 38.96 8 LEU B CA 1
ATOM 1091 C C . LEU B 1 8 ? -34.751 20.867 25.291 1.00 39.02 8 LEU B C 1
ATOM 1092 O O . LEU B 1 8 ? -35.325 20.683 24.213 1.00 39.14 8 LEU B O 1
ATOM 1097 N N . LYS B 1 9 ? -34.920 21.966 26.031 1.00 38.71 9 LYS B N 1
ATOM 1098 C CA . LYS B 1 9 ? -35.725 23.097 25.568 1.00 38.18 9 LYS B CA 1
ATOM 1099 C C . LYS B 1 9 ? -35.145 23.705 24.292 1.00 37.70 9 LYS B C 1
ATOM 1100 O O . LYS B 1 9 ? -35.890 24.020 23.365 1.00 37.73 9 LYS B O 1
ATOM 1106 N N . ASP B 1 10 ? -33.822 23.851 24.240 1.00 37.10 10 ASP B N 1
ATOM 1107 C CA . ASP B 1 10 ? -33.149 24.384 23.053 1.00 36.79 10 ASP B CA 1
ATOM 1108 C C . ASP B 1 10 ? -33.324 23.441 21.867 1.00 36.52 10 ASP B C 1
ATOM 1109 O O . ASP B 1 10 ? -33.175 23.850 20.723 1.00 36.76 10 ASP B O 1
ATOM 1114 N N . ALA B 1 11 ? -33.627 22.175 22.147 1.00 36.01 11 ALA B N 1
ATOM 1115 C CA . ALA B 1 11 ? -33.862 21.191 21.099 1.00 35.11 11 ALA B CA 1
ATOM 1116 C C . ALA B 1 11 ? -35.339 21.141 20.708 1.00 34.67 11 ALA B C 1
ATOM 1117 O O . ALA B 1 11 ? -35.722 20.368 19.826 1.00 34.89 11 ALA B O 1
ATOM 1119 N N . GLY B 1 12 ? -36.155 21.969 21.361 1.00 33.93 12 GLY B N 1
ATOM 1120 C CA . GLY B 1 12 ? -37.598 22.000 21.130 1.00 33.45 12 GLY B CA 1
ATOM 1121 C C . GLY B 1 12 ? -38.302 20.753 21.646 1.00 33.51 12 GLY B C 1
ATOM 1122 O O . GLY B 1 12 ? -39.261 20.260 21.028 1.00 33.36 12 GLY B O 1
ATOM 1123 N N . LEU B 1 13 ? -37.825 20.248 22.786 1.00 33.04 13 LEU B N 1
ATOM 1124 C CA . LEU B 1 13 ? -38.335 19.014 23.368 1.00 32.64 13 LEU B CA 1
ATOM 1125 C C . LEU B 1 13 ? -38.799 19.235 24.790 1.00 32.60 13 LEU B C 1
ATOM 1126 O O . LEU B 1 13 ? -38.131 19.924 25.568 1.00 32.65 13 LEU B O 1
ATOM 1131 N N . LYS B 1 14 ? -39.941 18.636 25.119 1.00 32.46 14 LYS B N 1
ATOM 1132 C CA . LYS B 1 14 ? -40.537 18.749 26.447 1.00 32.40 14 LYS B CA 1
ATOM 1133 C C . LYS B 1 14 ? -39.614 18.093 27.471 1.00 31.96 14 LYS B C 1
ATOM 1134 O O . LYS B 1 14 ? -39.132 16.980 27.249 1.00 32.10 14 LYS B O 1
ATOM 1140 N N . VAL B 1 15 ? -39.347 18.798 28.571 1.00 31.02 15 VAL B N 1
ATOM 1141 C CA . VAL B 1 15 ? -38.504 18.276 29.648 1.00 29.86 15 VAL B CA 1
ATOM 1142 C C . VAL B 1 15 ? -39.278 17.204 30.432 1.00 29.66 15 VAL B C 1
ATOM 1143 O O . VAL B 1 15 ? -40.194 17.519 31.207 1.00 29.79 15 VAL B O 1
ATOM 1147 N N . THR B 1 16 ? -38.925 15.943 30.209 1.00 28.84 16 THR B N 1
ATOM 1148 C CA . THR B 1 16 ? -39.530 14.843 30.945 1.00 28.38 16 THR B CA 1
ATOM 1149 C C . THR B 1 16 ? -38.444 14.110 31.723 1.00 28.01 16 THR B C 1
ATOM 1150 O O . THR B 1 16 ? -37.250 14.365 31.518 1.00 28.09 16 THR B O 1
ATOM 1154 N N . LEU B 1 17 ? -38.862 13.201 32.606 1.00 27.20 17 LEU B N 1
ATOM 1155 C CA . LEU B 1 17 ? -37.947 12.395 33.425 1.00 26.46 17 LEU B CA 1
ATOM 1156 C C . LEU B 1 17 ? -37.172 11.382 32.573 1.00 25.10 17 LEU B C 1
ATOM 1157 O O . LEU B 1 17 ? -35.950 11.284 32.699 1.00 24.74 17 LEU B O 1
ATOM 1162 N N . PRO B 1 18 ? -37.875 10.629 31.694 1.00 24.03 18 PRO B N 1
ATOM 1163 C CA . PRO B 1 18 ? -37.184 9.698 30.808 1.00 23.23 18 PRO B CA 1
ATOM 1164 C C . PRO B 1 18 ? -36.136 10.382 29.942 1.00 22.31 18 PRO B C 1
ATOM 1165 O O . PRO B 1 18 ? -35.077 9.813 29.705 1.00 22.65 18 PRO B O 1
ATOM 1169 N N . ARG B 1 19 ? -36.423 11.588 29.467 1.00 21.23 19 ARG B N 1
ATOM 1170 C CA . ARG B 1 19 ? -35.502 12.277 28.582 1.00 20.19 19 ARG B CA 1
ATOM 1171 C C . ARG B 1 19 ? -34.274 12.745 29.352 1.00 19.90 19 ARG B C 1
ATOM 1172 O O . ARG B 1 19 ? -33.166 12.724 28.837 1.00 19.76 19 ARG B O 1
ATOM 1180 N N . LEU B 1 20 ? -34.473 13.118 30.608 1.00 19.92 20 LEU B N 1
ATOM 1181 C CA . LEU B 1 20 ? -33.378 13.532 31.466 1.00 19.86 20 LEU B CA 1
ATOM 1182 C C . LEU B 1 20 ? -32.400 12.403 31.754 1.00 19.86 20 LEU B C 1
ATOM 1183 O O . LEU B 1 20 ? -31.205 12.549 31.513 1.00 19.92 20 LEU B O 1
ATOM 1188 N N . LYS B 1 21 ? -32.917 11.281 32.238 1.00 19.89 21 LYS B N 1
ATOM 1189 C CA . LYS B 1 21 ? -32.107 10.130 32.659 1.00 20.40 21 LYS B CA 1
ATOM 1190 C C . LYS B 1 21 ? -31.249 9.508 31.549 1.00 20.38 21 LYS B C 1
ATOM 1191 O O . LYS B 1 21 ? -30.136 9.042 31.798 1.00 19.85 21 LYS B O 1
ATOM 1197 N N . ILE B 1 22 ? -31.790 9.499 30.333 1.00 20.83 22 ILE B N 1
ATOM 1198 C CA . ILE B 1 22 ? -31.146 8.901 29.161 1.00 20.65 22 ILE B CA 1
ATOM 1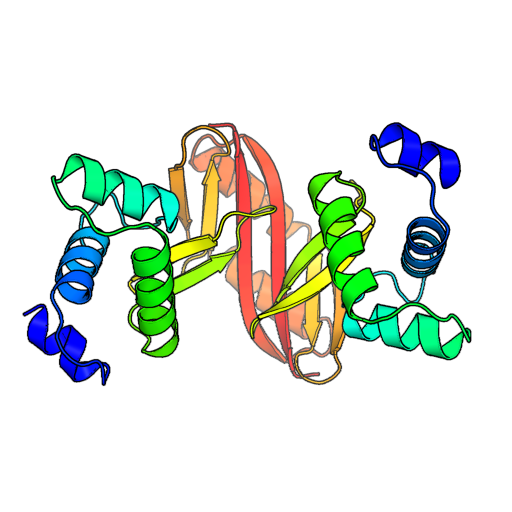199 C C . ILE B 1 22 ? -30.040 9.848 28.702 1.00 21.28 22 ILE B C 1
ATOM 1200 O O . ILE B 1 22 ? -28.977 9.424 28.221 1.00 20.97 22 ILE B O 1
ATOM 1205 N N . LEU B 1 23 ? -30.297 11.142 28.881 1.00 22.09 23 LEU B N 1
ATOM 1206 C CA . LEU B 1 23 ? -29.300 12.177 28.629 1.00 22.56 23 LEU B CA 1
ATOM 1207 C C . LEU B 1 23 ? -28.171 12.086 29.640 1.00 22.99 23 LEU B C 1
ATOM 1208 O O . LEU B 1 23 ? -27.018 12.300 29.289 1.00 23.50 23 LEU B O 1
ATOM 1213 N N . GLU B 1 24 ? -28.493 11.741 30.883 1.00 23.37 24 GLU B N 1
ATOM 1214 C CA . GLU B 1 24 ? -27.474 11.601 31.909 1.00 24.58 24 GLU B CA 1
ATOM 1215 C C . GLU B 1 24 ? -26.562 10.415 31.609 1.00 24.14 24 GLU B C 1
ATOM 1216 O O . GLU B 1 24 ? -25.349 10.525 31.740 1.00 24.41 24 GLU B O 1
ATOM 1222 N N . VAL B 1 25 ? -27.142 9.281 31.215 1.00 23.89 25 VAL B N 1
ATOM 1223 C CA . VAL B 1 25 ? -26.335 8.116 30.853 1.00 23.53 25 VAL B CA 1
ATOM 1224 C C . VAL B 1 25 ? -25.383 8.479 29.712 1.00 23.68 25 VAL B C 1
ATOM 1225 O O . VAL B 1 25 ? -24.188 8.156 29.751 1.00 23.71 25 VAL B O 1
ATOM 1229 N N . LEU B 1 26 ? -25.915 9.157 28.697 1.00 23.74 26 LEU B N 1
ATOM 1230 C CA . LEU B 1 26 ? -25.117 9.506 27.536 1.00 23.41 26 LEU B CA 1
ATOM 1231 C C . LEU B 1 26 ? -23.978 10.460 27.917 1.00 23.44 26 LEU B C 1
ATOM 1232 O O . LEU B 1 26 ? -22.939 10.468 27.270 1.00 23.40 26 LEU B O 1
ATOM 1237 N N . GLN B 1 27 ? -24.168 11.223 28.990 1.00 23.31 27 GLN B N 1
ATOM 1238 C CA . GLN B 1 27 ? -23.158 12.164 29.477 1.00 23.51 27 GLN B CA 1
ATOM 1239 C C . GLN B 1 27 ? -22.090 11.519 30.350 1.00 24.13 27 GLN B C 1
ATOM 1240 O O . GLN B 1 27 ? -21.162 12.193 30.774 1.00 24.56 27 GLN B O 1
ATOM 1246 N N . GLN B 1 28 ? -22.202 10.227 30.624 1.00 24.86 28 GLN B N 1
ATOM 1247 C CA . GLN B 1 28 ? -21.199 9.560 31.443 1.00 26.03 28 GLN B CA 1
ATOM 1248 C C . GLN B 1 28 ? -20.028 9.020 30.611 1.00 26.47 28 GLN 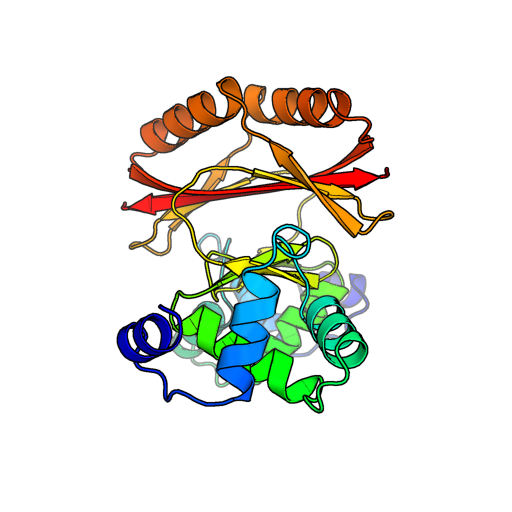B C 1
ATOM 1249 O O . GLN B 1 28 ? -20.252 8.365 29.596 1.00 26.42 28 GLN B O 1
ATOM 1255 N N . PRO B 1 29 ? -18.771 9.297 31.041 1.00 27.32 29 PRO B N 1
ATOM 1256 C CA . PRO B 1 29 ? -17.562 8.972 30.263 1.00 27.75 29 PRO B CA 1
ATOM 1257 C C . PRO B 1 29 ? -17.533 7.538 29.711 1.00 28.47 29 PRO B C 1
ATOM 1258 O O . PRO B 1 29 ? -17.137 7.317 28.563 1.00 28.76 29 PRO B O 1
ATOM 1262 N N . GLU B 1 30 ? -17.967 6.576 30.518 1.00 29.11 30 GLU B N 1
ATOM 1263 C CA . GLU B 1 30 ? -17.860 5.162 30.163 1.00 29.70 30 GLU B CA 1
ATOM 1264 C C . GLU B 1 30 ? -19.017 4.652 29.287 1.00 30.12 30 GLU B C 1
ATOM 1265 O O . GLU B 1 30 ? -19.106 3.443 29.015 1.00 30.76 30 GLU B O 1
ATOM 1271 N N . CYS B 1 31 ? -19.886 5.572 28.852 1.00 29.93 31 CYS B N 1
ATOM 1272 C CA . CYS B 1 31 ? -21.076 5.264 28.043 1.00 29.70 31 CYS B CA 1
ATOM 1273 C C . CYS B 1 31 ? -21.117 6.177 26.837 1.00 29.36 31 CYS B C 1
ATOM 1274 O O . CYS B 1 31 ? -22.194 6.454 26.288 1.00 29.60 31 CYS B O 1
ATOM 1277 N N . GLN B 1 32 ? -19.951 6.673 26.451 1.00 28.75 32 GLN B N 1
ATOM 1278 C CA . GLN B 1 32 ? -19.827 7.632 25.355 1.00 28.15 32 GLN B CA 1
ATOM 1279 C C . GLN B 1 32 ? -20.307 7.079 24.002 1.00 27.40 32 GLN B C 1
ATOM 1280 O O . GLN B 1 32 ? -21.043 7.752 23.280 1.00 27.50 32 GLN B O 1
ATOM 1286 N N . HIS B 1 33 ? -19.882 5.867 23.658 1.00 26.13 33 HIS B N 1
ATOM 1287 C CA . HIS B 1 33 ? -20.453 5.175 22.511 1.00 25.35 33 HIS B CA 1
ATOM 1288 C C . HIS B 1 33 ? -21.326 4.071 23.083 1.00 24.63 33 HIS B C 1
ATOM 1289 O O . HIS B 1 33 ? -20.813 3.156 23.721 1.00 24.74 33 HIS B O 1
ATOM 1296 N N . ILE B 1 34 ? -22.643 4.176 22.896 1.00 23.79 34 ILE B N 1
ATOM 1297 C CA . ILE B 1 34 ? -23.579 3.212 23.504 1.00 22.82 34 ILE B CA 1
ATOM 1298 C C . ILE B 1 34 ? -24.743 2.851 22.589 1.00 22.14 34 ILE B C 1
ATOM 1299 O O . ILE B 1 34 ? -25.311 3.707 21.936 1.00 22.43 34 ILE B O 1
ATOM 1304 N N . SER B 1 35 ? -25.075 1.573 22.531 1.00 21.81 35 SER B N 1
ATOM 1305 C CA . SER B 1 35 ? -26.277 1.117 21.826 1.00 21.89 35 SER B CA 1
ATOM 1306 C C . SER B 1 35 ? -27.518 1.299 22.714 1.00 22.23 35 SER B C 1
ATOM 1307 O O . SER B 1 35 ? -27.397 1.466 23.927 1.00 22.61 35 SER B O 1
ATOM 1310 N N . ALA B 1 36 ? -28.708 1.261 22.127 1.00 22.31 36 ALA B N 1
ATOM 1311 C CA . ALA B 1 36 ? -29.923 1.463 22.918 1.00 22.65 36 ALA B CA 1
ATOM 1312 C C . ALA B 1 36 ? -30.108 0.362 23.987 1.00 23.00 36 ALA B C 1
ATOM 1313 O O . ALA B 1 36 ? -30.555 0.634 25.097 1.00 23.03 36 ALA B O 1
ATOM 1315 N N . GLU B 1 37 ? -29.735 -0.864 23.637 1.00 23.33 37 GLU B N 1
ATOM 1316 C CA . GLU B 1 37 ? -29.806 -2.011 24.527 1.00 24.39 37 GLU B CA 1
ATOM 1317 C C . GLU B 1 37 ? -28.830 -1.855 25.716 1.00 24.59 37 GLU B C 1
ATOM 1318 O O . GLU B 1 37 ? -29.193 -2.121 26.880 1.00 24.53 37 GLU B O 1
ATOM 1324 N N . GLU B 1 38 ? -27.602 -1.421 25.418 1.00 24.42 38 GLU B N 1
ATOM 1325 C CA . GLU B 1 38 ? -26.605 -1.120 26.444 1.00 24.79 38 GLU B CA 1
ATOM 1326 C C . GLU B 1 38 ? -27.114 -0.012 27.384 1.00 23.48 38 GLU B C 1
ATOM 1327 O O . GLU B 1 38 ? -26.942 -0.098 28.603 1.00 22.98 38 GLU B O 1
ATOM 1333 N N . LEU B 1 39 ? -27.742 1.015 26.805 1.00 22.40 39 LEU B N 1
ATOM 1334 C CA . LEU B 1 39 ? -28.222 2.180 27.555 1.00 21.48 39 LEU B CA 1
ATOM 1335 C C . LEU B 1 39 ? -29.410 1.813 28.455 1.00 21.64 39 LEU B C 1
ATOM 1336 O O . LEU B 1 39 ? -29.492 2.249 29.618 1.00 20.88 39 LEU B O 1
ATOM 1341 N N . TYR B 1 40 ? -30.327 1.024 27.893 1.00 21.51 40 TYR B N 1
ATOM 1342 C CA . TYR B 1 40 ? -31.400 0.402 28.650 1.00 21.92 40 TYR B CA 1
ATOM 1343 C C . TYR B 1 40 ? -30.872 -0.413 29.857 1.00 22.42 40 TYR B C 1
ATOM 1344 O O . TYR B 1 40 ? -31.298 -0.176 30.988 1.00 22.11 40 TYR B O 1
ATOM 1353 N N . LYS B 1 41 ? -29.944 -1.343 29.602 1.00 23.30 41 LYS B N 1
ATOM 1354 C CA . LYS B 1 41 ? -29.349 -2.201 30.641 1.00 24.85 41 LYS B CA 1
ATOM 1355 C C . LYS B 1 41 ? -28.705 -1.388 31.755 1.00 24.57 41 LYS B C 1
ATOM 1356 O O . LYS B 1 41 ? -28.817 -1.739 32.936 1.00 24.94 41 LYS B O 1
ATOM 1362 N N . LYS B 1 42 ? -28.039 -0.306 31.363 1.00 24.22 42 LYS B N 1
ATOM 1363 C CA . LYS B 1 42 ? -27.405 0.614 32.284 1.00 24.26 42 LYS B CA 1
ATOM 1364 C C . LYS B 1 42 ? -28.430 1.292 33.187 1.00 23.79 42 LYS B C 1
ATOM 1365 O O . LYS B 1 42 ? -28.190 1.432 34.382 1.00 24.29 42 LYS B O 1
ATOM 1371 N N . LEU B 1 43 ? -29.565 1.701 32.615 1.00 23.32 43 LEU B N 1
ATOM 1372 C CA . LEU B 1 43 ? -30.675 2.299 33.378 1.00 22.67 43 LEU B CA 1
ATOM 1373 C C . LEU B 1 43 ? -31.339 1.291 34.361 1.00 22.93 43 LEU B C 1
ATOM 1374 O O . LEU B 1 43 ? -31.742 1.657 35.474 1.00 22.67 43 LEU B O 1
ATOM 1379 N N . ILE B 1 44 ? -31.457 0.034 33.942 1.00 22.80 44 ILE B N 1
ATOM 1380 C CA . ILE B 1 44 ? -31.947 -1.018 34.825 1.00 23.23 44 ILE B CA 1
ATOM 1381 C C . ILE B 1 44 ? -30.975 -1.192 36.001 1.00 23.93 44 ILE B C 1
ATOM 1382 O O . ILE B 1 44 ? -31.406 -1.339 37.146 1.00 24.40 44 ILE B O 1
ATOM 1387 N N . ASP B 1 45 ? -29.672 -1.144 35.721 1.00 24.25 45 ASP B N 1
ATOM 1388 C CA . ASP B 1 45 ? -28.659 -1.278 36.767 1.00 24.65 45 ASP B CA 1
ATOM 1389 C C . ASP B 1 45 ? -28.679 -0.145 37.768 1.00 24.02 45 ASP B C 1
ATOM 1390 O O . ASP B 1 45 ? -28.290 -0.332 38.902 1.00 24.46 45 ASP B O 1
ATOM 1395 N N . LEU B 1 46 ? -29.132 1.025 37.338 1.00 23.71 46 LEU B N 1
ATOM 1396 C CA . LEU B 1 46 ? -29.332 2.168 38.218 1.00 23.31 46 LEU B CA 1
ATOM 1397 C C . LEU B 1 46 ? -30.670 2.063 38.933 1.00 23.21 46 LEU B C 1
ATOM 1398 O O . LEU B 1 46 ? -31.024 2.937 39.716 1.00 23.43 46 LEU B O 1
ATOM 1403 N N . GLY B 1 47 ? -31.426 1.005 38.646 1.00 23.04 47 GLY B N 1
ATOM 1404 C CA . GLY B 1 47 ? -32.724 0.794 39.283 1.00 22.45 47 GLY B CA 1
ATOM 1405 C C . GLY B 1 47 ? -33.819 1.698 38.747 1.00 21.95 47 GLY B C 1
ATOM 1406 O O . GLY B 1 47 ? -34.819 1.907 39.419 1.00 21.96 47 GLY B O 1
ATOM 1407 N N . GLU B 1 48 ? -33.634 2.229 37.539 1.00 21.56 48 GLU B N 1
ATOM 1408 C CA . GLU B 1 48 ? -34.659 3.042 36.878 1.00 21.11 48 GLU B CA 1
ATOM 1409 C C . GLU B 1 48 ? -35.726 2.141 36.288 1.00 20.71 48 GLU B C 1
ATOM 1410 O O . GLU B 1 48 ? -35.475 0.954 36.045 1.00 20.53 48 GLU B O 1
ATOM 1416 N N . GLU B 1 49 ? -36.908 2.713 36.047 1.00 19.93 49 GLU B N 1
ATOM 1417 C CA . GLU B 1 49 ? -38.058 1.964 35.539 1.00 19.21 49 GLU B CA 1
ATOM 1418 C C . GLU B 1 49 ? -38.428 2.305 34.066 1.00 18.69 49 GLU B C 1
ATOM 1419 O O . GLU B 1 49 ? -39.596 2.287 33.649 1.00 18.41 49 GLU B O 1
ATOM 1425 N N . ILE B 1 50 ? -37.403 2.578 33.278 1.00 17.83 50 ILE B N 1
ATOM 1426 C CA . ILE B 1 50 ? -37.572 2.937 31.884 1.00 17.60 50 ILE B CA 1
ATOM 1427 C C . ILE B 1 50 ? -37.467 1.699 30.957 1.00 17.16 50 ILE B C 1
ATOM 1428 O O . ILE B 1 50 ? -36.487 0.937 31.000 1.00 17.48 50 ILE B O 1
ATOM 1433 N N . GLY B 1 51 ? -38.501 1.478 30.158 1.00 16.56 51 GLY B N 1
ATOM 1434 C CA . GLY B 1 51 ? -38.543 0.300 29.282 1.00 15.99 51 GLY B CA 1
ATOM 1435 C C . GLY B 1 51 ? -37.627 0.460 28.091 1.00 15.76 51 GLY B C 1
ATOM 1436 O O . GLY B 1 51 ? -37.205 1.574 27.758 1.00 16.11 51 GLY B O 1
ATOM 1437 N N . LEU B 1 52 ? -37.297 -0.649 27.449 1.00 15.35 52 LEU B N 1
ATOM 1438 C CA . LEU B 1 52 ? -36.503 -0.615 26.225 1.00 14.58 52 LEU B CA 1
ATOM 1439 C C . LEU B 1 52 ? -37.173 0.195 25.092 1.00 14.51 52 LEU B C 1
ATOM 1440 O O . LEU B 1 52 ? -36.480 0.795 24.261 1.00 14.80 52 LEU B O 1
ATOM 1445 N N . ALA B 1 53 ? -38.500 0.213 25.046 1.00 13.33 53 ALA B N 1
ATOM 1446 C CA . ALA B 1 53 ? -39.185 0.913 23.958 1.00 13.36 53 ALA B CA 1
ATOM 1447 C C . ALA B 1 53 ? -38.967 2.413 24.066 1.00 13.23 53 ALA B C 1
ATOM 1448 O O . ALA B 1 53 ? -38.660 3.085 23.069 1.00 13.58 53 ALA B O 1
ATOM 1450 N N . THR B 1 54 ? -39.112 2.915 25.289 1.00 13.19 54 THR B N 1
ATOM 1451 C CA . THR B 1 54 ? -38.922 4.317 25.613 1.00 13.30 54 THR B CA 1
ATOM 1452 C C . THR B 1 54 ? -37.525 4.753 25.231 1.00 13.36 54 THR B C 1
ATOM 1453 O O . THR B 1 54 ? -37.351 5.831 24.698 1.00 13.52 54 THR B O 1
ATOM 1457 N N . VAL B 1 55 ? -36.539 3.897 25.482 1.00 14.03 55 VAL B N 1
ATOM 1458 C CA . VAL B 1 55 ? -35.158 4.169 25.101 1.00 14.51 55 VAL B CA 1
ATOM 1459 C C . VAL B 1 55 ? -35.078 4.353 23.585 1.00 15.67 55 VAL B C 1
ATOM 1460 O O . VAL B 1 55 ? -34.569 5.376 23.114 1.00 16.04 55 VAL B O 1
ATOM 1464 N N . TYR B 1 56 ? -35.615 3.399 22.821 1.00 16.44 56 TYR B N 1
ATOM 1465 C CA . TYR B 1 56 ? -35.624 3.526 21.371 1.00 16.57 56 TYR B CA 1
ATOM 1466 C C . TYR B 1 56 ? -36.286 4.827 20.937 1.00 17.08 56 TYR B C 1
ATOM 1467 O O . TYR B 1 56 ? -35.705 5.574 20.129 1.00 17.42 56 TYR B O 1
ATOM 1476 N N . ARG B 1 57 ? -37.483 5.108 21.466 1.00 16.74 57 ARG B N 1
ATOM 1477 C CA . ARG B 1 57 ? -38.231 6.282 21.022 1.00 16.96 57 ARG B CA 1
ATOM 1478 C C . ARG B 1 57 ? -37.451 7.568 21.320 1.00 17.07 57 ARG B C 1
ATOM 1479 O O . ARG B 1 57 ? -37.246 8.396 20.419 1.00 17.21 57 ARG B O 1
ATOM 1487 N N . VAL B 1 58 ? -36.986 7.708 22.564 1.00 16.34 58 VAL B N 1
ATOM 1488 C CA . VAL B 1 58 ? -36.307 8.915 22.975 1.00 15.83 58 VAL B CA 1
ATOM 1489 C C . VAL B 1 58 ? -35.036 9.101 22.179 1.00 16.67 58 VAL B C 1
ATOM 1490 O O . VAL B 1 58 ? -34.753 10.205 21.688 1.00 16.57 58 VAL B O 1
ATOM 1494 N N . LEU B 1 59 ? -34.281 8.018 22.019 1.00 17.02 59 LEU B N 1
ATOM 1495 C CA . LEU B 1 59 ? -33.069 8.090 21.238 1.00 17.58 59 LEU B CA 1
ATOM 1496 C C . LEU B 1 59 ? -33.352 8.643 19.849 1.00 18.44 59 LEU B C 1
ATOM 1497 O O . LEU B 1 59 ? -32.572 9.453 19.324 1.00 18.54 59 LEU B O 1
ATOM 1502 N N . ASN B 1 60 ? -34.484 8.244 19.272 1.00 19.20 60 ASN B N 1
ATOM 1503 C CA . ASN B 1 60 ? -34.873 8.764 17.958 1.00 20.03 60 ASN B CA 1
ATOM 1504 C C . ASN B 1 60 ? -35.203 10.247 17.932 1.00 20.05 60 ASN B C 1
ATOM 1505 O O . ASN B 1 60 ? -34.864 10.941 16.968 1.00 19.94 60 ASN B O 1
ATOM 1510 N N . GLN B 1 61 ? -35.885 10.715 18.976 1.00 19.84 61 GLN B N 1
ATOM 1511 C CA . GLN B 1 61 ? -36.196 12.128 19.114 1.00 20.32 61 GLN B CA 1
ATOM 1512 C C . GLN B 1 61 ? -34.895 12.903 19.222 1.00 20.23 61 GLN B C 1
ATOM 1513 O O . GLN B 1 61 ? -34.713 13.915 18.540 1.00 20.70 61 GLN B O 1
ATOM 1519 N N . PHE B 1 62 ? -33.978 12.390 20.039 1.00 19.99 62 PHE B N 1
ATOM 1520 C CA . PHE B 1 62 ? -32.658 12.997 20.228 1.00 19.64 62 PHE B CA 1
ATOM 1521 C C . PHE B 1 62 ? -31.933 13.155 18.899 1.00 19.96 62 PHE B C 1
ATOM 1522 O O . PHE B 1 62 ? -31.362 14.192 18.596 1.00 19.51 62 PHE B O 1
ATOM 1530 N N . ASP B 1 63 ? -32.017 12.113 18.094 1.00 21.19 63 ASP B N 1
ATOM 1531 C CA . ASP B 1 63 ? -31.379 12.055 16.789 1.00 22.29 63 ASP B CA 1
ATOM 1532 C C . ASP B 1 63 ? -32.002 13.100 15.845 1.00 22.69 63 ASP B C 1
ATOM 1533 O O . ASP B 1 63 ? -31.293 13.942 15.280 1.00 23.18 63 ASP B O 1
ATOM 1538 N N . ASP B 1 64 ? -33.323 13.056 15.699 1.00 22.94 64 ASP B N 1
ATOM 1539 C CA . ASP B 1 64 ? -34.047 14.061 14.936 1.00 23.50 64 ASP B CA 1
ATOM 1540 C C . ASP B 1 64 ? -33.727 15.466 15.420 1.00 23.46 64 ASP B C 1
ATOM 1541 O O . ASP B 1 64 ? -33.764 16.415 14.634 1.00 23.39 64 ASP B O 1
ATOM 1546 N N . ALA B 1 65 ? -33.426 15.599 16.712 1.00 23.27 65 ALA B N 1
ATOM 1547 C CA . ALA B 1 65 ? -33.236 16.916 17.305 1.00 23.25 65 ALA B CA 1
ATOM 1548 C C . ALA B 1 65 ? -31.778 17.343 17.343 1.00 23.09 65 ALA B C 1
ATOM 1549 O O . ALA B 1 65 ? -31.465 18.433 17.822 1.00 23.49 65 ALA B O 1
ATOM 1551 N N . GLY B 1 66 ? -30.898 16.490 16.824 1.00 22.88 66 GLY B N 1
ATOM 1552 C CA . GLY B 1 66 ? -29.458 16.765 16.800 1.00 22.81 66 GLY B CA 1
ATOM 1553 C C . GLY B 1 66 ? -28.714 16.684 18.128 1.00 22.99 66 GLY B C 1
ATOM 1554 O O . GLY B 1 66 ? -27.560 17.101 18.203 1.00 23.82 66 GLY B O 1
ATOM 1555 N N . ILE B 1 67 ? -29.367 16.164 19.170 1.00 22.77 67 ILE B N 1
ATOM 1556 C CA . ILE B 1 67 ? -28.751 15.905 20.485 1.00 22.43 67 ILE B CA 1
ATOM 1557 C C . ILE B 1 67 ? -27.760 14.749 20.406 1.00 22.71 67 ILE B C 1
ATOM 1558 O O . ILE B 1 67 ? -26.660 14.852 20.963 1.00 23.53 67 ILE B O 1
ATOM 1563 N N . VAL B 1 68 ? -28.154 13.652 19.746 1.00 22.72 68 VAL B N 1
ATOM 1564 C CA . VAL B 1 68 ? -27.275 12.486 19.514 1.00 23.13 68 VAL B CA 1
ATOM 1565 C C . VAL B 1 68 ? -26.937 12.243 18.040 1.00 24.07 68 VAL B C 1
ATOM 1566 O O . VAL B 1 68 ? -27.650 12.668 17.125 1.00 24.46 68 VAL B O 1
ATOM 1570 N N . THR B 1 69 ? -25.849 11.521 17.829 1.00 24.80 69 THR B N 1
ATOM 1571 C CA . THR B 1 69 ? -25.480 11.049 16.511 1.00 25.40 69 THR B CA 1
ATOM 1572 C C . THR B 1 69 ? -25.579 9.532 16.530 1.00 25.89 69 THR B C 1
ATOM 1573 O O . THR B 1 69 ? -25.191 8.904 17.509 1.00 26.11 69 THR B O 1
ATOM 1577 N N . ARG B 1 70 ? -26.121 8.961 15.463 1.00 26.74 70 ARG B N 1
ATOM 1578 C CA . ARG B 1 70 ? -26.310 7.517 15.345 1.00 28.24 70 ARG B CA 1
ATOM 1579 C C . ARG B 1 70 ? -25.297 6.929 14.381 1.00 29.13 70 ARG B C 1
ATOM 1580 O O . ARG B 1 70 ? -25.086 7.488 13.311 1.00 30.01 70 ARG B O 1
ATOM 1588 N N . HIS B 1 71 ? -24.675 5.810 14.736 1.00 30.01 71 HIS B N 1
ATOM 1589 C CA . HIS B 1 71 ? -23.753 5.140 13.821 1.00 30.99 71 HIS B CA 1
ATOM 1590 C C . HIS B 1 71 ? -24.279 3.763 13.530 1.00 31.82 71 HIS B C 1
ATOM 1591 O O . HIS B 1 71 ? -24.475 2.970 14.453 1.00 31.88 71 HIS B O 1
ATOM 1598 N N . HIS B 1 72 ? -24.507 3.474 12.252 1.00 32.82 72 HIS B N 1
ATOM 1599 C CA . HIS B 1 72 ? -24.925 2.143 11.847 1.00 33.91 72 HIS B CA 1
ATOM 1600 C C . HIS B 1 72 ? -23.667 1.356 11.597 1.00 35.09 72 HIS B C 1
ATOM 1601 O O . HIS B 1 72 ? -22.853 1.732 10.753 1.00 34.89 72 HIS B O 1
ATOM 1608 N N . PHE B 1 73 ? -23.501 0.287 12.374 1.00 36.91 73 PHE B N 1
ATOM 1609 C CA . PHE B 1 73 ? -22.315 -0.563 12.311 1.00 38.64 73 PHE B CA 1
ATOM 1610 C C . PHE B 1 73 ? -22.634 -1.896 11.629 1.00 40.10 73 PHE B C 1
ATOM 1611 O O . PHE B 1 73 ? -23.805 -2.296 11.541 1.00 40.17 73 PHE B O 1
ATOM 1619 N N . GLU B 1 74 ? -21.578 -2.571 11.159 1.00 42.16 74 GLU B N 1
ATOM 1620 C CA . GLU B 1 74 ? -21.666 -3.828 10.389 1.00 43.93 74 GLU B CA 1
ATOM 1621 C C . GLU B 1 74 ? -22.563 -4.841 11.097 1.00 44.36 74 GLU B C 1
ATOM 1622 O O . GLU B 1 74 ? -22.335 -5.167 12.275 1.00 44.76 74 GLU B O 1
ATOM 1628 N N . GLY B 1 75 ? -23.593 -5.309 10.389 1.00 44.61 75 GLY B N 1
ATOM 1629 C CA . GLY B 1 75 ? -24.567 -6.247 10.961 1.00 44.77 75 GLY B CA 1
ATOM 1630 C C . GLY B 1 75 ? -25.875 -5.629 11.450 1.00 44.81 75 GLY B C 1
ATOM 1631 O O . GLY B 1 75 ? -26.737 -6.335 11.990 1.00 44.78 75 GLY B O 1
ATOM 1632 N N . GLY B 1 76 ? -26.017 -4.314 11.281 1.00 44.71 76 GLY B N 1
ATOM 1633 C CA . GLY B 1 76 ? -27.301 -3.633 11.495 1.00 44.24 76 GLY B CA 1
ATOM 1634 C C . GLY B 1 76 ? -27.608 -3.139 12.903 1.00 43.97 76 GLY B C 1
ATOM 1635 O O . GLY B 1 76 ? -28.784 -3.019 13.276 1.00 44.25 76 GLY B O 1
ATOM 1636 N N . LYS B 1 77 ? -26.565 -2.852 13.688 1.00 43.27 77 LYS B N 1
ATOM 1637 C CA . LYS B 1 77 ? -26.742 -2.282 15.028 1.00 42.33 77 LYS B CA 1
ATOM 1638 C C . LYS B 1 77 ? -26.428 -0.785 15.037 1.00 41.09 77 LYS B C 1
ATOM 1639 O O . LYS B 1 77 ? -25.555 -0.316 14.289 1.00 41.28 77 LYS B O 1
ATOM 1645 N N . SER B 1 78 ? -27.152 -0.055 15.890 1.00 38.87 78 SER B N 1
ATOM 1646 C CA . SER B 1 78 ? -26.966 1.380 16.078 1.00 36.29 78 SER B CA 1
ATOM 1647 C C . SER B 1 78 ? -26.214 1.667 17.386 1.00 34.62 78 SER B C 1
ATOM 1648 O O . SER B 1 78 ? -26.610 1.196 18.455 1.00 34.67 78 SER B O 1
ATOM 1651 N N . VAL B 1 79 ? -25.124 2.425 17.293 1.00 31.92 79 VAL B N 1
ATOM 1652 C CA . VAL B 1 79 ? -24.447 2.932 18.473 1.00 29.46 79 VAL B CA 1
ATOM 1653 C C . VAL B 1 79 ? -24.677 4.436 18.538 1.00 28.06 79 VAL B C 1
ATOM 1654 O O . VAL B 1 79 ? -24.644 5.118 17.512 1.00 28.25 79 VAL B O 1
ATOM 1658 N N . PHE B 1 80 ? -24.939 4.953 19.733 1.00 25.76 80 PHE B N 1
ATOM 1659 C CA . PHE B 1 80 ? -25.222 6.369 19.892 1.00 23.91 80 PHE B CA 1
ATOM 1660 C C . PHE B 1 80 ? -24.148 7.092 20.694 1.00 23.43 80 PHE B C 1
ATOM 1661 O O . PHE B 1 80 ? -23.516 6.511 21.581 1.00 23.06 80 PHE B O 1
ATOM 1669 N N . GLU B 1 81 ? -23.940 8.361 20.347 1.00 22.66 81 GLU B N 1
ATOM 1670 C CA . GLU B 1 81 ? -23.144 9.283 21.139 1.00 22.41 81 GLU B CA 1
ATOM 1671 C C . GLU B 1 81 ? -23.763 10.663 21.064 1.00 21.49 81 GLU B C 1
ATOM 1672 O O . GLU B 1 81 ? -24.488 10.956 20.127 1.00 21.14 81 GLU B O 1
ATOM 1678 N N . LEU B 1 82 ? -23.501 11.492 22.071 1.00 21.52 82 LEU B N 1
ATOM 1679 C CA . LEU B 1 82 ? -23.912 12.899 22.053 1.00 21.55 82 LEU B CA 1
ATOM 1680 C C . LEU B 1 82 ? -23.193 13.606 20.898 1.00 22.12 82 LEU B C 1
ATOM 1681 O O . LEU B 1 82 ? -22.031 13.324 20.638 1.00 22.50 82 LEU B O 1
ATOM 1686 N N . SER B 1 83 ? -23.883 14.496 20.197 1.00 22.37 83 SER B N 1
ATOM 1687 C CA . SER B 1 83 ? -23.286 15.184 19.053 1.00 23.22 83 SER B CA 1
ATOM 1688 C C . SER B 1 83 ? -22.147 16.092 19.470 1.00 23.21 83 SER B C 1
ATOM 1689 O O . SER B 1 83 ? -22.260 16.811 20.461 1.00 23.33 83 SER B O 1
ATOM 1692 N N . THR B 1 84 ? -21.056 16.045 18.707 1.00 23.25 84 THR B N 1
ATOM 1693 C CA . THR B 1 84 ? -19.942 16.963 18.882 1.00 23.34 84 THR B CA 1
ATOM 1694 C C . THR B 1 84 ? -19.321 17.368 17.574 1.00 22.97 84 THR B C 1
ATOM 1695 O O . THR B 1 84 ? -19.489 16.721 16.547 1.00 22.28 84 THR B O 1
ATOM 1699 N N . GLN B 1 85 ? -18.573 18.447 17.653 1.00 23.21 85 GLN B N 1
ATOM 1700 C CA . GLN B 1 85 ? -17.737 18.877 16.574 1.00 24.17 85 GLN B CA 1
ATOM 1701 C C . GLN B 1 85 ? -16.340 18.298 16.761 1.00 23.68 85 GLN B C 1
ATOM 1702 O O . GLN B 1 85 ? -15.521 18.359 15.851 1.00 24.00 85 GLN B O 1
ATOM 1708 N N . HIS B 1 86 ? -16.076 17.744 17.944 1.00 23.18 86 HIS B N 1
ATOM 1709 C CA . HIS B 1 86 ? -14.782 17.150 18.249 1.00 22.50 86 HIS B CA 1
ATOM 1710 C C . HIS B 1 86 ? -14.482 15.919 17.374 1.00 22.10 86 HIS B C 1
ATOM 1711 O O . HIS B 1 86 ? -14.976 14.812 17.632 1.00 21.67 86 HIS B O 1
ATOM 1718 N N . HIS B 1 87 ? -13.658 16.131 16.343 1.00 21.56 87 HIS B N 1
ATOM 1719 C CA . HIS B 1 87 ? -13.350 15.101 15.362 1.00 20.55 87 HIS B CA 1
ATOM 1720 C C . HIS B 1 87 ? -12.666 13.850 15.913 1.00 20.09 87 HIS B C 1
ATOM 1721 O O . HIS B 1 87 ? -11.707 13.940 16.659 1.00 19.68 87 HIS B O 1
ATOM 1728 N N . HIS B 1 88 ? -13.188 12.686 15.524 1.00 20.26 88 HIS B N 1
ATOM 1729 C CA . HIS B 1 88 ? -12.594 11.379 15.826 1.00 20.24 88 HIS B CA 1
ATOM 1730 C C . HIS B 1 88 ? -13.252 10.346 14.937 1.00 20.77 88 HIS B C 1
ATOM 1731 O O . HIS B 1 88 ? -14.395 10.525 14.538 1.00 21.56 88 HIS B O 1
ATOM 1738 N N . ASP B 1 89 ? -12.546 9.265 14.628 1.00 21.55 89 ASP B N 1
ATOM 1739 C CA . ASP B 1 89 ? -13.120 8.191 13.815 1.00 22.08 89 ASP B CA 1
ATOM 1740 C C . ASP B 1 89 ? -13.098 6.891 14.605 1.00 22.83 89 ASP B C 1
ATOM 1741 O O . ASP B 1 89 ? -12.641 6.880 15.760 1.00 22.66 89 ASP B O 1
ATOM 1746 N N . HIS B 1 90 ? -13.597 5.809 14.003 1.00 23.63 90 HIS B N 1
ATOM 1747 C CA . HIS B 1 90 ? -13.996 4.641 14.795 1.00 24.45 90 HIS B CA 1
ATOM 1748 C C . HIS B 1 90 ? -13.426 3.331 14.330 1.00 25.56 90 HIS B C 1
ATOM 1749 O O . HIS B 1 90 ? -13.530 2.966 13.162 1.00 25.67 90 HIS B O 1
ATOM 1756 N N . LEU B 1 91 ? -12.844 2.627 15.288 1.00 27.02 91 LEU B N 1
ATOM 1757 C CA . LEU B 1 91 ? -12.385 1.272 15.113 1.00 28.78 91 LEU B CA 1
ATOM 1758 C C . LEU B 1 91 ? -13.313 0.425 15.958 1.00 30.06 91 LEU B C 1
ATOM 1759 O O . LEU B 1 91 ? -13.471 0.674 17.159 1.00 30.29 91 LEU B O 1
ATOM 1764 N N . VAL B 1 92 ? -13.969 -0.545 15.337 1.00 31.88 92 VAL B N 1
ATOM 1765 C CA . VAL B 1 92 ? -15.027 -1.279 16.029 1.00 33.81 92 VAL B CA 1
ATOM 1766 C C . VAL B 1 92 ? -14.764 -2.778 16.085 1.00 35.62 92 VAL B C 1
ATOM 1767 O O . VAL B 1 92 ? -14.718 -3.450 15.048 1.00 35.67 92 VAL B O 1
ATOM 1771 N N . CYS B 1 93 ? -14.604 -3.289 17.308 1.00 37.82 93 CYS B N 1
ATOM 1772 C CA . CYS B 1 93 ? -14.459 -4.720 17.543 1.00 39.93 93 CYS B CA 1
ATOM 1773 C C . CYS B 1 93 ? -15.821 -5.403 17.455 1.00 40.89 93 CYS B C 1
ATOM 1774 O O . CYS B 1 93 ? -16.704 -5.184 18.294 1.00 41.18 93 CYS B O 1
ATOM 1777 N N . LEU B 1 94 ? -15.976 -6.224 16.421 1.00 42.24 94 LEU B N 1
ATOM 1778 C CA . LEU B 1 94 ? -17.176 -7.042 16.211 1.00 43.23 94 LEU B CA 1
ATOM 1779 C C . LEU B 1 94 ? -17.424 -8.039 17.350 1.00 43.86 94 LEU B C 1
ATOM 1780 O O . LEU B 1 94 ? -18.576 -8.319 17.693 1.00 43.92 94 LEU B O 1
ATOM 1785 N N . ASP B 1 95 ? -16.334 -8.552 17.928 1.00 44.58 95 ASP B N 1
ATOM 1786 C CA . ASP B 1 95 ? -16.366 -9.486 19.063 1.00 45.27 95 ASP B CA 1
ATOM 1787 C C . ASP B 1 95 ? -16.529 -8.812 20.449 1.00 45.59 95 ASP B C 1
ATOM 1788 O O . ASP B 1 95 ? -17.497 -9.089 21.156 1.00 45.63 95 ASP B O 1
ATOM 1793 N N . CYS B 1 96 ? -15.585 -7.940 20.827 1.00 45.93 96 CYS B N 1
ATOM 1794 C CA . CYS B 1 96 ? -15.596 -7.253 22.133 1.00 46.05 96 CYS B CA 1
ATOM 1795 C C . CYS B 1 96 ? -16.800 -6.350 22.323 1.00 45.64 96 CYS B C 1
ATOM 1796 O O . CYS B 1 96 ? -17.335 -6.260 23.424 1.00 45.92 96 CYS B O 1
ATOM 1799 N N . GLY B 1 97 ? -17.209 -5.671 21.252 1.00 45.26 97 GLY B N 1
ATOM 1800 C CA . GLY B 1 97 ? -18.222 -4.619 21.345 1.00 44.50 97 GLY B CA 1
ATOM 1801 C C . GLY B 1 97 ? -17.656 -3.311 21.896 1.00 44.02 97 GLY B C 1
ATOM 1802 O O . GLY B 1 97 ? -18.402 -2.488 22.446 1.00 44.23 97 GLY B O 1
ATOM 1803 N N . GLU B 1 98 ? -16.340 -3.126 21.771 1.00 42.86 98 GLU B N 1
ATOM 1804 C CA . GLU B 1 98 ? -15.710 -1.853 22.110 1.00 41.71 98 GLU B CA 1
ATOM 1805 C C . GLU B 1 98 ? -15.511 -0.984 20.867 1.00 40.11 98 GLU B C 1
ATOM 1806 O O . GLU B 1 98 ? -15.396 -1.494 19.749 1.00 40.06 98 GLU B O 1
ATOM 1812 N N . VAL B 1 99 ? -15.488 0.328 21.087 1.00 37.94 99 VAL B N 1
ATOM 1813 C CA . VAL B 1 99 ? -15.249 1.311 20.046 1.00 35.96 99 VAL B CA 1
ATOM 1814 C C . VAL B 1 99 ? -14.000 2.129 20.383 1.00 34.62 99 VAL B C 1
ATOM 1815 O O . VAL B 1 99 ? -14.010 2.939 21.313 1.00 34.44 99 VAL B O 1
ATOM 1819 N N . ILE B 1 100 ? -12.931 1.910 19.626 1.00 32.88 100 ILE B N 1
ATOM 1820 C CA . ILE B 1 100 ? -11.693 2.673 19.791 1.00 31.31 100 ILE B CA 1
ATOM 1821 C C . ILE B 1 100 ? -11.676 3.898 18.871 1.00 30.55 100 ILE B C 1
ATOM 1822 O O . ILE B 1 100 ? -11.892 3.800 17.654 1.00 29.68 100 ILE B O 1
ATOM 1827 N N . GLU B 1 101 ? -11.426 5.054 19.477 1.00 29.78 101 GLU B N 1
ATOM 1828 C CA . GLU B 1 101 ? -11.292 6.301 18.729 1.00 29.10 101 GLU B CA 1
ATOM 1829 C C . GLU B 1 101 ? -9.894 6.432 18.131 1.00 28.92 101 GLU B C 1
ATOM 1830 O O . GLU B 1 101 ? -8.903 6.003 18.741 1.00 28.92 101 GLU B O 1
ATOM 1836 N N . PHE B 1 102 ? -9.828 7.008 16.934 1.00 28.32 102 PHE B N 1
ATOM 1837 C CA . PHE B 1 102 ? -8.562 7.344 16.316 1.00 28.30 102 PHE B CA 1
ATOM 1838 C C . PHE B 1 102 ? -8.708 8.565 15.405 1.00 28.85 102 PHE B C 1
ATOM 1839 O O . PHE B 1 102 ? -9.821 8.935 14.996 1.00 28.99 102 PHE B O 1
ATOM 1847 N N . SER B 1 103 ? -7.574 9.181 15.096 1.00 28.86 103 SER B N 1
ATOM 1848 C CA . SER B 1 103 ? -7.509 10.257 14.130 1.00 29.39 103 SER B CA 1
ATOM 1849 C C . SER B 1 103 ? -6.179 10.102 13.394 1.00 29.44 103 SER B C 1
ATOM 1850 O O . SER B 1 103 ? -5.154 9.895 14.030 1.00 29.30 103 SER B O 1
ATOM 1853 N N . ASP B 1 104 ? -6.195 10.151 12.064 1.00 29.59 104 ASP B N 1
ATOM 1854 C CA . ASP B 1 104 ? -4.964 9.936 11.297 1.00 30.00 104 ASP B CA 1
ATOM 1855 C C . ASP B 1 104 ? -4.734 11.033 10.294 1.00 29.88 104 ASP B C 1
ATOM 1856 O O . ASP B 1 104 ? -5.523 11.191 9.362 1.00 30.17 104 ASP B O 1
ATOM 1861 N N . ASP B 1 105 ? -3.638 11.765 10.483 1.00 29.97 105 ASP B N 1
ATOM 1862 C CA . ASP B 1 105 ? -3.323 12.946 9.669 1.00 30.19 105 ASP B CA 1
ATOM 1863 C C . ASP B 1 105 ? -3.412 12.690 8.173 1.00 29.76 105 ASP B C 1
ATOM 1864 O O . ASP B 1 105 ? -4.088 13.436 7.456 1.00 29.49 105 ASP B O 1
ATOM 1869 N N . VAL B 1 106 ? -2.749 11.617 7.730 1.00 29.55 106 VAL B N 1
ATOM 1870 C CA . VAL B 1 106 ? -2.693 11.212 6.323 1.00 29.20 106 VAL B CA 1
ATOM 1871 C C . VAL B 1 106 ? -4.081 10.948 5.717 1.00 29.21 106 VAL B C 1
ATOM 1872 O O . VAL B 1 106 ? -4.421 11.549 4.692 1.00 29.55 106 VAL B O 1
ATOM 1876 N N . ILE B 1 107 ? -4.875 10.062 6.332 1.00 28.65 107 ILE B N 1
ATOM 1877 C CA . ILE B 1 107 ? -6.259 9.841 5.904 1.00 28.65 107 ILE B CA 1
ATOM 1878 C C . ILE B 1 107 ? -7.018 11.163 5.778 1.00 28.86 107 ILE B C 1
ATOM 1879 O O . ILE B 1 107 ? -7.632 11.423 4.733 1.00 28.81 107 ILE B O 1
ATOM 1884 N N . GLU B 1 108 ? -6.966 11.987 6.837 1.00 28.54 108 GLU B N 1
ATOM 1885 C CA . GLU B 1 108 ? -7.629 13.298 6.858 1.00 28.31 108 GLU B CA 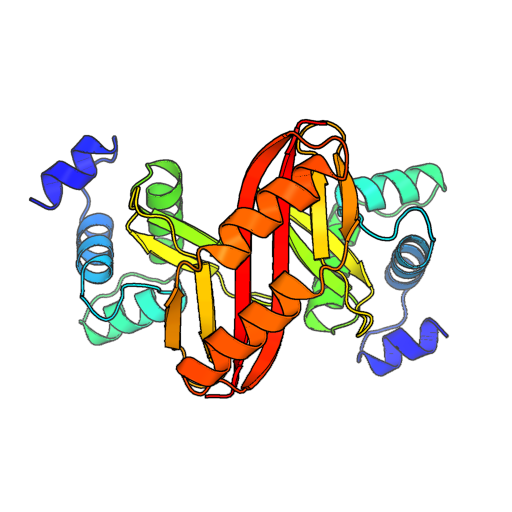1
ATOM 1886 C C . GLU B 1 108 ? -7.180 14.216 5.714 1.00 28.60 108 GLU B C 1
ATOM 1887 O O . GLU B 1 108 ? -7.985 14.965 5.158 1.00 28.50 108 GLU B O 1
ATOM 1893 N N . GLN B 1 109 ? -5.893 14.152 5.377 1.00 29.32 109 GLN B N 1
ATOM 1894 C CA . GLN B 1 109 ? -5.313 14.911 4.255 1.00 29.99 109 GLN B CA 1
ATOM 1895 C C . GLN B 1 109 ? -5.764 14.366 2.878 1.00 29.98 109 GLN B C 1
ATOM 1896 O O . GLN B 1 109 ? -6.139 15.132 1.972 1.00 29.71 109 GLN B O 1
ATOM 1902 N N . ARG B 1 110 ? -5.728 13.043 2.732 1.00 30.02 110 ARG B N 1
ATOM 1903 C CA . ARG B 1 110 ? -6.142 12.401 1.489 1.00 30.49 110 ARG B CA 1
ATOM 1904 C C . ARG B 1 110 ? -7.606 12.688 1.186 1.00 30.54 110 ARG B C 1
ATOM 1905 O O . ARG B 1 110 ? -7.972 12.914 0.029 1.00 30.59 110 ARG B O 1
ATOM 1913 N N . GLN B 1 111 ? -8.429 12.681 2.233 1.00 30.70 111 GLN B N 1
ATOM 1914 C CA . GLN B 1 111 ? -9.862 12.959 2.113 1.00 31.02 111 GLN B CA 1
ATOM 1915 C C . GLN B 1 111 ? -10.102 14.349 1.540 1.00 31.70 111 GLN B C 1
ATOM 1916 O O . GLN B 1 111 ? -10.943 14.525 0.658 1.00 31.82 111 GLN B O 1
ATOM 1922 N N . LYS B 1 112 ? -9.345 15.327 2.035 1.00 32.71 112 LYS B N 1
ATOM 1923 C CA . LYS B 1 112 ? -9.449 16.713 1.572 1.00 33.58 112 LYS B CA 1
ATOM 1924 C C . LYS B 1 112 ? -9.085 16.821 0.097 1.00 33.85 112 LYS B C 1
ATOM 1925 O O . LYS B 1 112 ? -9.761 17.522 -0.655 1.00 34.06 112 LYS B O 1
ATOM 1931 N N . GLU B 1 113 ? -8.037 16.103 -0.309 1.00 34.38 113 GLU B N 1
ATOM 1932 C CA . GLU B 1 113 ? -7.562 16.108 -1.701 1.00 35.00 113 GLU B CA 1
ATOM 1933 C C . GLU B 1 113 ? -8.575 15.492 -2.664 1.00 34.80 113 GLU B C 1
ATOM 1934 O O . GLU B 1 113 ? -8.758 15.984 -3.779 1.00 34.93 113 GLU B O 1
ATOM 1940 N N . ILE B 1 114 ? -9.230 14.422 -2.219 1.00 35.00 114 ILE B N 1
ATOM 1941 C CA . ILE B 1 114 ? -10.222 13.697 -3.022 1.00 35.22 114 ILE B CA 1
ATOM 1942 C C . ILE B 1 114 ? -11.467 14.540 -3.325 1.00 35.28 114 ILE B C 1
ATOM 1943 O O . ILE B 1 114 ? -11.935 14.578 -4.462 1.00 34.89 114 ILE B O 1
ATOM 1948 N N . ALA B 1 115 ? -11.983 15.210 -2.294 1.00 35.64 115 ALA B N 1
ATOM 1949 C CA . ALA B 1 115 ? -13.152 16.091 -2.409 1.00 35.90 115 ALA B CA 1
ATOM 1950 C C . ALA B 1 115 ? -12.858 17.324 -3.265 1.00 36.03 115 ALA B C 1
ATOM 1951 O O . ALA B 1 115 ? -13.698 17.754 -4.065 1.00 36.03 115 ALA B O 1
ATOM 1953 N N . ALA B 1 116 ? -11.672 17.893 -3.071 1.00 36.00 116 ALA B N 1
ATOM 1954 C CA . ALA B 1 116 ? -11.204 18.990 -3.890 1.00 36.26 116 ALA B CA 1
ATOM 1955 C C . ALA B 1 116 ? -11.194 18.563 -5.376 1.00 36.58 116 ALA B C 1
ATOM 1956 O O . ALA B 1 116 ? -11.685 19.290 -6.246 1.00 36.51 116 ALA B O 1
ATOM 1958 N N . LYS B 1 117 ? -10.674 17.365 -5.643 1.00 36.69 117 LYS B N 1
ATOM 1959 C CA . LYS B 1 117 ? -10.652 16.790 -6.988 1.00 36.83 117 LYS B CA 1
ATOM 1960 C C . LYS B 1 117 ? -12.050 16.653 -7.628 1.00 36.64 117 LYS B C 1
ATOM 1961 O O . LYS B 1 117 ? -12.167 16.580 -8.842 1.00 36.59 117 LYS B O 1
ATOM 1967 N N . TYR B 1 118 ? -13.100 16.606 -6.820 1.00 36.52 118 TYR B N 1
ATOM 1968 C CA . TYR B 1 118 ? -14.466 16.523 -7.356 1.00 36.84 118 TYR B CA 1
ATOM 1969 C C . TYR B 1 118 ? -15.296 17.761 -7.010 1.00 37.14 118 TYR B C 1
ATOM 1970 O O . TYR B 1 118 ? -16.526 17.750 -7.107 1.00 36.99 118 TYR B O 1
ATOM 1979 N N . ASN B 1 119 ? -14.603 18.819 -6.599 1.00 37.56 119 ASN B N 1
ATOM 1980 C CA . ASN B 1 119 ? -15.218 20.104 -6.277 1.00 37.88 119 ASN B CA 1
ATOM 1981 C C . ASN B 1 119 ? -16.312 20.023 -5.223 1.00 38.05 119 ASN B C 1
ATOM 1982 O O . ASN B 1 119 ? -17.363 20.654 -5.344 1.00 38.17 119 ASN B O 1
ATOM 1987 N N . VAL B 1 120 ? -16.035 19.234 -4.188 1.00 38.04 120 VAL B N 1
ATOM 1988 C CA . VAL B 1 120 ? -16.895 19.134 -3.029 1.00 38.12 120 VAL B CA 1
ATOM 1989 C C . VAL B 1 120 ? -16.195 19.825 -1.874 1.00 38.15 120 VAL B C 1
ATOM 1990 O O . VAL B 1 120 ? -15.013 19.590 -1.628 1.00 37.87 120 VAL B O 1
ATOM 1994 N N . GLN B 1 121 ? -16.924 20.697 -1.191 1.00 38.30 121 GLN B N 1
ATOM 1995 C CA . GLN B 1 121 ? -16.466 21.244 0.069 1.00 38.73 121 GLN B CA 1
ATOM 1996 C C . GLN B 1 121 ? -16.945 20.285 1.147 1.00 38.51 121 GLN B C 1
ATOM 1997 O O . GLN B 1 121 ? -18.155 20.165 1.371 1.00 38.94 121 GLN B O 1
ATOM 2003 N N . LEU B 1 122 ? -16.017 19.589 1.800 1.00 37.73 122 LEU B N 1
ATOM 2004 C CA . LEU B 1 122 ? -16.384 18.648 2.854 1.00 36.94 122 LEU B CA 1
ATOM 2005 C C . LEU B 1 122 ? -17.097 19.371 3.975 1.00 36.34 122 LEU B C 1
ATOM 2006 O O . LEU B 1 122 ? -16.642 20.424 4.403 1.00 36.41 122 LEU B O 1
ATOM 2011 N N . THR B 1 123 ? -18.217 18.818 4.433 1.00 35.77 123 THR B N 1
ATOM 2012 C CA . THR B 1 123 ? -18.902 19.328 5.623 1.00 35.22 123 THR B CA 1
ATOM 2013 C C . THR B 1 123 ? -18.628 18.418 6.817 1.00 34.67 123 THR B C 1
ATOM 2014 O O . THR B 1 123 ? -18.396 18.903 7.918 1.00 34.81 123 THR B O 1
ATOM 2018 N N . ASN B 1 124 ? -18.683 17.104 6.585 1.00 33.91 124 ASN B N 1
ATOM 2019 C CA . ASN B 1 124 ? -18.261 16.076 7.552 1.00 32.94 124 ASN B CA 1
ATOM 2020 C C . ASN B 1 124 ? -18.116 14.701 6.890 1.00 31.91 124 ASN B C 1
ATOM 2021 O O . ASN B 1 124 ? -18.285 14.565 5.671 1.00 31.73 124 ASN B O 1
ATOM 2026 N N . HIS B 1 125 ? -17.798 13.700 7.709 1.00 30.19 125 HIS B N 1
ATOM 2027 C CA . HIS B 1 125 ? -17.429 12.384 7.231 1.00 28.77 125 HIS B CA 1
ATOM 2028 C C . HIS B 1 125 ? -17.497 11.363 8.349 1.00 28.43 125 HIS B C 1
ATOM 2029 O O . HIS B 1 125 ? -17.315 11.694 9.526 1.00 28.06 125 HIS B O 1
ATOM 2036 N N . SER B 1 126 ? -17.764 10.116 7.980 1.00 27.73 126 SER B N 1
ATOM 2037 C CA . SER B 1 126 ? -17.633 9.027 8.931 1.00 27.72 126 SER B CA 1
ATOM 2038 C C . SER B 1 126 ? -16.680 7.975 8.398 1.00 27.71 126 SER B C 1
ATOM 2039 O O . SER B 1 126 ? -16.656 7.695 7.194 1.00 28.03 126 SER B O 1
ATOM 2042 N N . LEU B 1 127 ? -15.886 7.410 9.302 1.00 27.55 127 LEU B N 1
ATOM 2043 C CA . LEU B 1 127 ? -14.960 6.332 8.966 1.00 27.50 127 LEU B CA 1
ATOM 2044 C C . LEU B 1 127 ? -15.032 5.244 10.027 1.00 27.60 127 LEU B C 1
ATOM 2045 O O . LEU B 1 127 ? -14.565 5.424 11.158 1.00 27.57 127 LEU B O 1
ATOM 2050 N N . TYR B 1 128 ? -15.650 4.129 9.663 1.00 27.77 128 TYR B N 1
ATOM 2051 C CA . TYR B 1 128 ? -15.759 2.998 10.568 1.00 28.73 128 TYR B CA 1
ATOM 2052 C C . TYR B 1 128 ? -14.910 1.852 10.055 1.00 28.86 128 TYR B C 1
ATOM 2053 O O . TYR B 1 128 ? -15.131 1.342 8.960 1.00 29.06 128 TYR B O 1
ATOM 2062 N N . LEU B 1 129 ? -13.918 1.479 10.848 1.00 29.19 129 LEU B N 1
ATOM 2063 C CA . LEU B 1 129 ? -13.086 0.335 10.562 1.00 29.51 129 LEU B CA 1
ATOM 2064 C C . LEU B 1 129 ? -13.601 -0.788 11.450 1.00 30.26 129 LEU B C 1
ATOM 2065 O O . LEU B 1 129 ? -13.750 -0.607 12.658 1.00 30.27 129 LEU B O 1
ATOM 2070 N N . TYR B 1 130 ? -13.905 -1.930 10.847 1.00 31.42 130 TYR B N 1
ATOM 2071 C CA . TYR B 1 130 ? -14.407 -3.081 11.588 1.00 32.76 130 TYR B CA 1
ATOM 2072 C C . TYR B 1 130 ? -13.335 -4.144 11.666 1.00 34.01 130 TYR B C 1
ATOM 2073 O O . TYR B 1 130 ? -12.551 -4.306 10.724 1.00 34.32 130 TYR B O 1
ATOM 2082 N N . GLY B 1 131 ? -13.304 -4.871 12.781 1.00 35.47 131 GLY B N 1
ATOM 2083 C CA . GLY B 1 131 ? -12.317 -5.934 12.971 1.00 37.39 131 GLY B CA 1
ATOM 2084 C C . GLY B 1 131 ? -12.595 -6.914 14.100 1.00 38.81 131 GLY B C 1
ATOM 2085 O O . GLY B 1 131 ? -13.629 -6.830 14.785 1.00 39.13 131 GLY B O 1
ATOM 2086 N N . LYS B 1 132 ? -11.670 -7.857 14.275 1.00 39.90 132 LYS B N 1
ATOM 2087 C CA . LYS B 1 132 ? -11.678 -8.773 15.413 1.00 41.00 132 LYS B CA 1
ATOM 2088 C C . LYS B 1 132 ? -10.636 -8.348 16.444 1.00 41.45 132 LYS B C 1
ATOM 2089 O O . LYS B 1 132 ? -9.553 -7.878 16.084 1.00 41.45 132 LYS B O 1
ATOM 2095 N N . CYS B 1 133 ? -10.980 -8.519 17.721 1.00 42.25 133 CYS B N 1
ATOM 2096 C CA . CYS B 1 133 ? -10.142 -8.104 18.852 1.00 42.81 133 CYS B CA 1
ATOM 2097 C C . CYS B 1 133 ? -9.971 -9.244 19.854 1.00 42.91 133 CYS B C 1
ATOM 2098 O O . CYS B 1 133 ? -8.848 -9.673 20.131 1.00 43.16 133 CYS B O 1
#

Foldseek 3Di:
DLCCVQVVLVHHDDDLLSLLVVQLPPPVLQKAFLVRSQVVCVVVVHDDDSVSSVVNVVVCCVSQQWPWDDDDPDTIIIHGDDPDDWAWEAAPPPRDIDTDDDPVVVVVVCVVCVVPVHDDDDDYDYHYYHD/DQCVVCVVLVHDDDPLLSQLLVQLVDPVQQWAFLVRSQVVCVVVVHDDDSVSSVVSVVSCCVSQQKDWDQDPPGTIIIHGDDPPDWAWEAAPPPRDTDTDDDPVVVVVVCVVCVVVVHDDPDDYDYHYDHD

Nearest PDB structures (foldseek):
  2w57-assembly1_B  TM=9.355E-01  e=3.315E-24  Vibrio cholerae
  8j6w-assembly1_A-2  TM=7.916E-01  e=2.691E-20  Escherichia coli K-12
  6h1c-assembly1_B-2  TM=7.643E-01  e=4.981E-16  Pseudomonas aeruginosa PAO1
  5nhk-assembly1_B  TM=9.192E-01  e=6.565E-14  Francisella tularensis
  5nbc-assembly1_D  TM=9.205E-01  e=1.595E-13  Francisella tularensis

Organism: Vibrio cholerae serotype O1 (strain ATCC 39315 / El Tor Inaba N16961) (NCBI:txid243277)

Sequence (262 aa):
DNNQALKDAGLKVTLPRLKILEVLQQPECQHISAEELYKKLIDLGEEIGLATVYRVLNQFDDAGIVTRHHFEGGKSVFELSTQHHHDHLVCLDCGEVIEFSDDVIEQRQKEIAAKYNVQLTNHSLYLYGKCDNNQALKDAGLKVTLPRLKILEVLQQPECQHISAEELYKKLIDLGEEIGLATVYRVLNQFDDAGIVTRHHFEGGKSVFELSTQHHHDHLVCLDCGEVIEFSDDVIEQRQKEIAAKYNVQLTNHSLYLYGKC